Protein AF-A0A392QGU9-F1 (afdb_monomer)

InterPro domains:
  IPR057670 Retroviral polymerase, SH3-like domain [PF25597] (1-53)

Secondary structure (DSSP, 8-state):
--TT-------EEEEEETTTEEEEEETTTTEEEEES-----TT----TTS-----------------------PPPPPPPP----------------GGGTT-----TT---HHHHHHHHHTTTT---SSHHHHTTSHHHHHHHHHHHHHHHHTT--------TT-PPPPEEEEEEEEEPTTSSEEEEEEEEEE-

Solvent-accessible surface area (backbone atoms only — not comparable to full-atom values): 13568 Å² total; per-residue (Å²): 138,67,87,88,56,89,79,84,72,92,60,43,83,76,49,77,40,94,89,75,26,38,28,29,35,32,86,86,82,72,44,78,47,76,44,76,84,77,85,82,64,85,93,61,79,86,72,85,77,72,75,75,91,69,73,95,73,83,75,86,81,78,85,78,79,78,80,81,80,83,77,90,80,80,83,80,83,84,88,83,89,76,95,74,95,69,89,77,72,78,88,70,79,83,75,77,74,80,89,56,85,84,61,88,82,75,59,95,84,56,86,40,85,69,43,49,49,59,58,48,66,69,56,76,77,66,61,46,83,43,69,78,58,32,62,74,39,68,62,49,43,49,23,43,50,55,43,52,54,46,37,55,76,64,69,74,62,82,94,68,81,85,56,89,97,62,81,81,84,48,71,44,74,45,58,44,76,37,63,42,99,87,70,48,82,66,43,62,42,44,44,83,40,81,104

Organism: NCBI:txid97028

Nearest PDB structures (foldseek):
  3aqj-assembly2_R  TM=2.034E-01  e=1.067E+00  Peduovirus P2
  2baf-assembly1_A  TM=1.475E-01  e=9.148E+00  Bos taurus

Radius of gyration: 30.33 Å; Cα contacts (8 Å, |Δi|>4): 135; chains: 1; bounding box: 59×69×78 Å

pLDDT: mean 73.16, std 20.79, range [31.81, 95.69]

Structure (mmCIF, N/CA/C/O backbone):
data_AF-A0A392QGU9-F1
#
_entry.id   AF-A0A392QGU9-F1
#
loop_
_atom_site.group_PDB
_atom_site.id
_atom_site.type_symbol
_atom_site.label_atom_id
_atom_site.label_alt_id
_atom_site.label_comp_id
_atom_site.label_asym_id
_atom_site.label_ent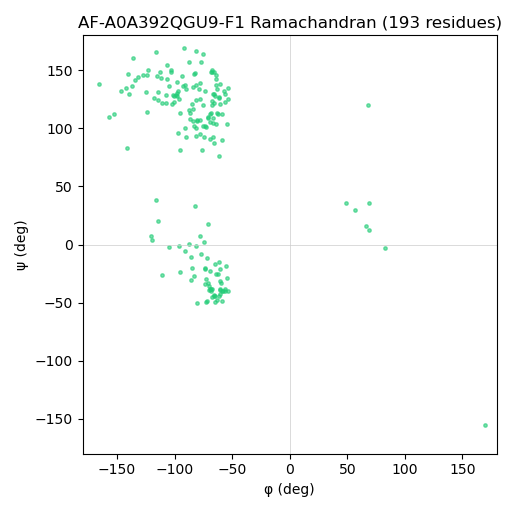ity_id
_atom_site.label_seq_id
_atom_site.pdbx_PDB_ins_code
_atom_site.Cartn_x
_atom_site.Cartn_y
_atom_site.Cartn_z
_atom_site.occupancy
_atom_site.B_iso_or_equiv
_atom_site.auth_seq_id
_atom_site.auth_comp_id
_atom_site.auth_asym_id
_atom_site.auth_atom_id
_atom_site.pdbx_PDB_model_num
ATOM 1 N N . ARG A 1 1 ? 5.714 -0.601 9.428 1.00 62.50 1 ARG A N 1
ATOM 2 C CA . ARG A 1 1 ? 4.298 -0.997 9.211 1.00 62.50 1 ARG A CA 1
ATOM 3 C C . ARG A 1 1 ? 4.168 -1.520 7.782 1.00 62.50 1 ARG A C 1
ATOM 5 O O . ARG A 1 1 ? 4.658 -0.840 6.886 1.00 62.50 1 ARG A O 1
ATOM 12 N N . LYS A 1 2 ? 3.617 -2.720 7.564 1.00 65.38 2 LYS A N 1
ATOM 13 C CA . LYS A 1 2 ? 3.473 -3.335 6.232 1.00 65.38 2 LYS A CA 1
ATOM 14 C C . LYS A 1 2 ? 2.115 -2.981 5.609 1.00 65.38 2 LYS A C 1
ATOM 16 O O . LYS A 1 2 ? 1.244 -2.384 6.241 1.00 65.38 2 LYS A O 1
ATOM 21 N N . LYS A 1 3 ? 1.967 -3.285 4.319 1.00 63.12 3 LYS A N 1
ATOM 22 C CA . LYS A 1 3 ? 0.722 -3.100 3.564 1.00 63.12 3 LYS A CA 1
ATOM 23 C C . LYS A 1 3 ? -0.341 -4.055 4.131 1.00 63.12 3 LYS A C 1
ATOM 25 O O . LYS A 1 3 ? -0.051 -5.238 4.255 1.00 63.12 3 LYS A O 1
ATOM 30 N N . LEU A 1 4 ? -1.530 -3.527 4.444 1.00 67.38 4 LEU A N 1
ATOM 31 C CA . LEU A 1 4 ? -2.688 -4.258 5.001 1.00 67.38 4 LEU A CA 1
ATOM 32 C C . LEU A 1 4 ? -2.526 -4.776 6.445 1.00 67.38 4 LEU A C 1
ATOM 34 O O . LEU A 1 4 ? -3.359 -5.547 6.899 1.00 67.38 4 LEU A O 1
ATOM 38 N N . ASP A 1 5 ? -1.502 -4.337 7.188 1.00 72.19 5 ASP A N 1
ATOM 39 C CA . ASP A 1 5 ? -1.507 -4.538 8.644 1.00 72.19 5 ASP A CA 1
ATOM 40 C C . ASP A 1 5 ? -2.676 -3.764 9.270 1.00 72.19 5 ASP A C 1
ATOM 42 O O . ASP A 1 5 ? -3.000 -2.669 8.794 1.00 72.19 5 ASP A O 1
ATOM 46 N N . ASP A 1 6 ? -3.266 -4.313 10.337 1.00 79.56 6 ASP A N 1
ATOM 47 C CA . ASP A 1 6 ? -4.277 -3.613 11.125 1.00 79.56 6 ASP A CA 1
ATOM 48 C C . ASP A 1 6 ? -3.702 -2.290 11.656 1.00 79.56 6 ASP A C 1
ATOM 50 O O . ASP A 1 6 ? -2.565 -2.209 12.135 1.00 79.56 6 ASP A O 1
ATOM 54 N N . LYS A 1 7 ? -4.479 -1.226 11.473 1.00 81.94 7 LYS A N 1
ATOM 55 C CA . LYS A 1 7 ? -4.149 0.145 11.879 1.00 81.94 7 LYS A CA 1
ATOM 56 C C . LYS A 1 7 ? -5.169 0.693 12.866 1.00 81.94 7 LYS A C 1
ATOM 58 O O . LYS A 1 7 ? -5.075 1.876 13.194 1.00 81.94 7 LYS A O 1
ATOM 63 N N . SER A 1 8 ? -6.138 -0.124 13.273 1.00 86.06 8 SER A N 1
ATOM 64 C CA . SER A 1 8 ? -7.118 0.263 14.267 1.00 86.06 8 SER A CA 1
ATOM 65 C C . SER A 1 8 ? -6.417 0.514 15.604 1.00 86.06 8 SER A C 1
ATOM 67 O O . SER A 1 8 ? -5.427 -0.129 15.959 1.00 86.06 8 SER A O 1
ATOM 69 N N . GLU A 1 9 ? -6.889 1.526 16.317 1.00 87.81 9 GLU A N 1
ATOM 70 C CA . GLU A 1 9 ? -6.446 1.839 17.668 1.00 87.81 9 GLU A CA 1
ATOM 71 C C . GLU A 1 9 ? -7.694 1.876 18.543 1.00 87.81 9 GLU A C 1
ATOM 73 O O . GLU A 1 9 ? -8.695 2.494 18.175 1.00 87.81 9 GLU A O 1
ATOM 78 N N . ALA A 1 10 ? -7.647 1.189 19.685 1.00 89.31 10 ALA A N 1
ATOM 79 C CA . ALA A 1 10 ? -8.760 1.171 20.621 1.00 89.31 10 ALA A CA 1
ATOM 80 C C . ALA A 1 10 ? -8.938 2.569 21.229 1.00 89.31 10 ALA A C 1
ATOM 82 O O . ALA A 1 10 ? -8.032 3.109 21.867 1.00 89.31 10 ALA A O 1
ATOM 83 N N . MET A 1 11 ? -10.114 3.156 21.023 1.00 91.19 11 MET A N 1
ATOM 84 C CA . MET A 1 11 ? -10.475 4.475 21.534 1.00 91.19 11 MET A CA 1
ATOM 85 C C . MET A 1 11 ? -11.888 4.453 22.112 1.00 91.19 11 MET A C 1
ATOM 87 O O . MET A 1 11 ? -12.694 3.580 21.801 1.00 91.19 11 MET A O 1
ATOM 91 N N . ILE A 1 12 ? -12.188 5.442 22.946 1.00 91.69 12 ILE A N 1
ATOM 92 C CA . ILE A 1 12 ? -13.475 5.577 23.624 1.00 91.69 12 ILE A CA 1
ATOM 93 C C . ILE A 1 12 ? -14.336 6.571 22.846 1.00 91.69 12 ILE A C 1
ATOM 95 O O . ILE A 1 12 ? -13.901 7.693 22.587 1.00 91.69 12 ILE A O 1
ATOM 99 N N . LEU A 1 13 ? -15.563 6.193 22.486 1.00 92.88 13 LEU A N 1
ATOM 100 C CA . LEU A 1 13 ? -16.518 7.127 21.890 1.00 92.88 13 LEU A CA 1
ATOM 101 C C . LEU A 1 13 ? -16.938 8.178 22.926 1.00 92.88 13 LEU A C 1
ATOM 103 O O . LEU A 1 13 ? -17.460 7.835 23.983 1.00 92.88 13 LEU A O 1
ATOM 107 N N . VAL A 1 14 ? -16.740 9.458 22.606 1.00 93.00 14 VAL A N 1
ATOM 108 C CA . VAL A 1 14 ? -17.136 10.588 23.470 1.00 93.00 14 VAL A CA 1
ATOM 109 C C . VAL A 1 14 ? -18.289 11.388 22.869 1.00 93.00 14 VAL A C 1
ATOM 111 O O . VAL A 1 14 ? -19.063 12.001 23.599 1.00 93.00 14 VAL A O 1
ATOM 114 N N . GLY A 1 15 ? -18.444 11.381 21.544 1.00 93.19 15 GLY A N 1
ATOM 115 C CA . GLY A 1 15 ? -19.575 12.043 20.901 1.00 93.19 15 GLY A CA 1
ATOM 116 C C . GLY A 1 15 ? -19.442 12.148 19.391 1.00 93.19 15 GLY A C 1
ATOM 117 O O . GLY A 1 15 ? -18.719 11.384 18.757 1.00 93.19 15 GLY A O 1
ATOM 118 N N . TYR A 1 16 ? -20.126 13.137 18.822 1.00 94.31 16 TYR A N 1
ATOM 119 C CA . TYR A 1 16 ? -20.200 13.367 17.382 1.00 94.31 16 TYR A CA 1
ATOM 120 C C . TYR A 1 16 ? -19.535 14.696 17.006 1.00 94.31 16 TYR A C 1
ATOM 122 O O . TYR A 1 16 ? -19.549 15.672 17.760 1.00 94.31 16 TYR A O 1
ATOM 130 N N . HIS A 1 17 ? -18.906 14.722 15.839 1.00 92.06 17 HIS A N 1
ATOM 131 C CA . HIS A 1 17 ? -18.344 15.904 15.199 1.00 92.06 17 HIS A CA 1
ATOM 132 C C . HIS A 1 17 ? -19.375 16.501 14.234 1.00 92.06 17 HIS A C 1
ATOM 134 O O . HIS A 1 17 ? -20.095 15.755 13.571 1.00 92.06 17 HIS A O 1
ATOM 140 N N . THR A 1 18 ? -19.414 17.829 14.109 1.00 88.12 18 THR A N 1
ATOM 141 C CA . THR A 1 18 ? -20.366 18.559 13.245 1.00 88.12 18 THR A CA 1
ATOM 142 C C . THR A 1 18 ? -20.300 18.098 11.787 1.00 88.12 18 THR A C 1
ATOM 144 O O . THR A 1 18 ? -21.321 17.884 11.148 1.00 88.12 18 THR A O 1
ATOM 147 N N . ALA A 1 19 ? -19.095 17.813 11.293 1.00 88.75 19 ALA A N 1
ATOM 148 C CA . ALA A 1 19 ? -18.846 17.240 9.966 1.00 88.75 19 ALA A CA 1
ATOM 149 C C . ALA A 1 19 ? -19.250 15.749 9.788 1.00 88.75 19 ALA A C 1
ATOM 151 O O . ALA A 1 19 ? -18.752 15.090 8.870 1.00 88.75 19 ALA A O 1
ATOM 152 N N . GLY A 1 20 ? -20.090 15.179 10.659 1.00 89.25 20 GLY A N 1
ATOM 153 C CA . GLY A 1 20 ? -20.574 13.795 10.544 1.00 89.25 20 GLY A CA 1
ATOM 154 C C . GLY A 1 20 ? -19.498 12.730 10.787 1.00 89.25 20 GLY A C 1
ATOM 155 O O . GLY A 1 20 ? -19.466 11.711 10.104 1.00 89.25 20 GLY A O 1
ATOM 156 N N . ALA A 1 21 ? -18.568 12.992 11.705 1.00 93.94 21 ALA A N 1
ATOM 157 C CA . ALA A 1 21 ? -17.562 12.030 12.164 1.00 93.94 21 ALA A CA 1
ATOM 158 C C . ALA A 1 21 ? -17.773 11.717 13.654 1.00 93.94 21 ALA A C 1
ATOM 160 O O . ALA A 1 21 ? -18.470 12.455 14.348 1.00 93.94 21 ALA A O 1
ATOM 161 N N . TYR A 1 22 ? -17.155 10.659 14.169 1.00 95.38 22 TYR A N 1
ATOM 162 C CA . TYR A 1 22 ? -17.183 10.325 15.593 1.00 95.38 22 TYR A CA 1
ATOM 163 C C . TYR A 1 22 ? -16.001 10.973 16.315 1.00 95.38 22 TYR A C 1
ATOM 165 O O . TYR A 1 22 ? -14.877 10.950 15.811 1.00 95.38 22 TYR A O 1
ATOM 173 N N . LYS A 1 23 ? -16.246 11.543 17.499 1.00 95.69 23 LYS A N 1
ATOM 174 C CA . LYS A 1 23 ? -15.215 12.037 18.418 1.00 95.69 23 LYS A CA 1
ATOM 175 C C . LYS A 1 23 ? -14.772 10.891 19.318 1.00 95.69 23 LYS A C 1
ATOM 177 O O . LYS A 1 23 ? -15.555 10.385 20.123 1.00 95.69 23 LYS A O 1
ATOM 182 N N . LEU A 1 24 ? -13.512 10.515 19.180 1.00 94.50 24 LEU A N 1
ATOM 183 C CA . LEU A 1 24 ? -12.888 9.397 19.867 1.00 94.50 24 LEU A CA 1
ATOM 184 C C . LEU A 1 24 ? -11.812 9.922 20.814 1.00 94.50 24 LEU A C 1
ATOM 186 O O . LEU A 1 24 ? -10.979 10.736 20.417 1.00 94.50 24 LEU A O 1
ATOM 190 N N . TYR A 1 25 ? -11.819 9.463 22.058 1.00 93.00 25 TYR A N 1
ATOM 191 C CA . TYR A 1 25 ? -10.805 9.783 23.050 1.00 93.00 25 TYR A CA 1
ATOM 192 C C . TYR A 1 25 ? -9.821 8.632 23.196 1.00 93.00 25 TYR A C 1
ATOM 194 O O . 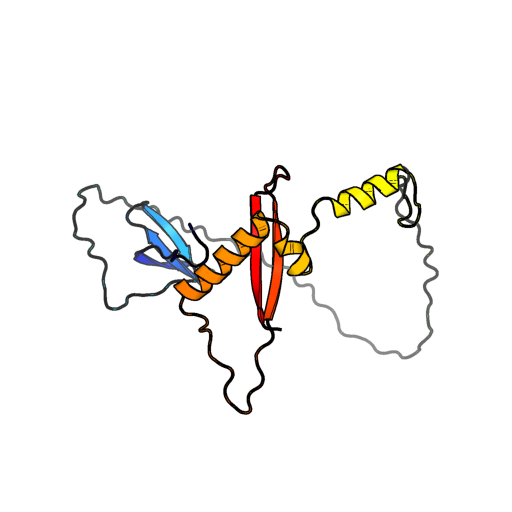TYR A 1 25 ? -10.206 7.482 23.411 1.00 93.00 25 TYR A O 1
ATOM 202 N N . ASN A 1 26 ? -8.539 8.961 23.106 1.00 91.69 26 ASN A N 1
ATOM 203 C CA . ASN A 1 26 ? -7.461 8.029 23.375 1.00 91.69 26 ASN A CA 1
ATOM 204 C C . ASN A 1 26 ? -7.004 8.197 24.841 1.00 91.69 26 ASN A C 1
ATOM 206 O O . ASN A 1 26 ? -6.440 9.246 25.172 1.00 91.69 26 ASN A O 1
ATOM 210 N N . PRO A 1 27 ? -7.213 7.193 25.720 1.00 86.38 27 PRO A N 1
ATOM 211 C CA . PRO A 1 27 ? -6.883 7.297 27.143 1.00 86.38 27 PRO A CA 1
ATOM 212 C C . PRO A 1 27 ? -5.374 7.345 27.416 1.00 86.38 27 PRO A C 1
ATOM 214 O O . PRO A 1 27 ? -4.957 7.885 28.437 1.00 86.38 27 PRO A O 1
ATOM 217 N N . ILE A 1 28 ? -4.547 6.837 26.495 1.00 85.75 28 ILE A N 1
ATOM 218 C CA . ILE A 1 28 ? -3.085 6.822 26.628 1.00 85.75 28 ILE A CA 1
ATOM 219 C C . ILE A 1 28 ? -2.511 8.190 26.257 1.00 85.75 28 ILE A C 1
ATOM 221 O O . ILE A 1 28 ? -1.728 8.775 27.002 1.00 85.75 28 ILE A O 1
ATOM 225 N N . THR A 1 29 ? -2.905 8.727 25.099 1.00 87.94 29 THR A N 1
ATOM 226 C CA . THR A 1 29 ? -2.366 10.005 24.603 1.00 87.94 29 THR A CA 1
ATOM 227 C C . THR A 1 29 ? -3.103 11.227 25.151 1.00 87.94 29 THR A C 1
ATOM 229 O O . THR A 1 29 ? -2.624 12.348 24.978 1.00 87.94 29 THR A O 1
ATOM 232 N N . LYS A 1 30 ? -4.251 11.022 25.815 1.00 86.44 30 LYS A N 1
ATOM 233 C CA . LYS A 1 30 ? -5.154 12.055 26.347 1.00 86.44 30 LYS A CA 1
ATOM 234 C C . LYS A 1 30 ? -5.649 13.048 25.287 1.00 86.44 30 LYS A C 1
ATOM 236 O O . LYS A 1 30 ? -5.926 14.205 25.600 1.00 86.44 30 LYS A O 1
ATOM 241 N N . LYS A 1 31 ? -5.764 12.613 24.029 1.00 89.81 31 LYS A N 1
ATOM 242 C CA . LYS A 1 31 ? -6.223 13.442 22.903 1.00 89.81 31 LYS A CA 1
ATOM 243 C C . LYS A 1 31 ? -7.571 12.970 22.371 1.00 89.81 31 LYS A C 1
ATOM 245 O O . LYS A 1 31 ? -7.869 11.776 22.378 1.00 89.81 31 LYS A O 1
ATOM 250 N N . ILE A 1 32 ? -8.352 13.925 21.867 1.00 91.56 32 ILE A N 1
ATOM 251 C CA . ILE A 1 32 ? -9.585 13.667 21.120 1.00 91.56 32 ILE A CA 1
ATOM 252 C C . ILE A 1 32 ? -9.263 13.738 19.626 1.00 91.56 32 ILE A C 1
ATOM 254 O O . ILE A 1 32 ? -8.651 14.701 19.170 1.00 91.56 32 ILE A O 1
ATOM 258 N N . THR A 1 33 ? -9.684 12.726 18.873 1.00 92.56 33 THR A N 1
ATOM 259 C CA . THR A 1 33 ? -9.534 12.640 17.414 1.00 92.56 33 THR A CA 1
ATOM 260 C C . THR A 1 33 ? -10.906 12.447 16.770 1.00 92.56 33 THR A C 1
ATOM 262 O O . THR A 1 33 ? -11.770 11.787 17.345 1.00 92.56 33 THR A O 1
ATOM 265 N N . ALA A 1 34 ? -11.120 13.012 15.581 1.00 92.69 34 ALA A N 1
ATOM 266 C CA . ALA A 1 34 ? -12.327 12.781 14.791 1.00 92.69 34 ALA A CA 1
ATOM 267 C C . ALA A 1 34 ? -12.052 11.763 13.670 1.00 92.69 34 ALA A C 1
ATOM 269 O O . ALA A 1 34 ? -11.119 11.952 12.892 1.00 92.69 34 ALA A O 1
ATOM 270 N N . SER A 1 35 ? -12.861 10.705 13.565 1.00 92.44 35 SER A N 1
ATOM 271 C CA . SER A 1 35 ? -12.779 9.713 12.477 1.00 92.44 35 SER A CA 1
ATOM 272 C C . SER A 1 35 ? -14.170 9.287 12.008 1.00 92.44 35 SER A C 1
ATOM 274 O O . SER A 1 35 ? -15.111 9.232 12.797 1.00 92.44 35 SER A O 1
ATOM 276 N N . ARG A 1 36 ? -14.307 8.990 10.712 1.00 92.88 36 ARG A N 1
ATOM 277 C CA . ARG A 1 36 ? -15.522 8.395 10.123 1.00 92.88 36 ARG A CA 1
ATOM 278 C C . ARG A 1 36 ? -15.448 6.874 10.014 1.00 92.88 36 ARG A C 1
ATOM 280 O O . ARG A 1 36 ? -16.484 6.229 9.941 1.00 92.88 36 ARG A O 1
ATOM 287 N N . ASP A 1 37 ? -14.239 6.328 9.981 1.00 90.94 37 ASP A N 1
ATOM 288 C CA . ASP A 1 37 ? -13.990 4.894 9.868 1.00 90.94 37 ASP A CA 1
ATOM 289 C C . ASP A 1 37 ? -13.735 4.343 11.274 1.00 90.94 37 ASP A C 1
ATOM 291 O O . ASP A 1 37 ? -12.653 4.535 11.839 1.00 90.94 37 ASP A O 1
ATOM 295 N N . VAL A 1 38 ? -14.790 3.800 11.889 1.00 91.38 38 VAL A N 1
ATOM 296 C CA . VAL A 1 38 ? -14.812 3.319 13.278 1.00 91.38 38 VAL A CA 1
ATOM 297 C C . VAL A 1 38 ? -15.661 2.054 13.339 1.00 91.38 38 VAL A C 1
ATOM 299 O O . VAL A 1 38 ? -16.755 2.014 12.782 1.00 91.38 38 VAL A O 1
ATOM 302 N N . THR A 1 39 ? -15.167 1.030 14.032 1.00 89.31 39 THR A N 1
ATOM 303 C CA . THR A 1 39 ? -15.937 -0.176 14.365 1.00 89.31 39 THR A CA 1
ATOM 304 C C . THR A 1 39 ? -16.261 -0.144 15.854 1.00 89.31 39 THR A C 1
ATOM 306 O O . THR A 1 39 ? -15.361 0.075 16.664 1.00 89.31 39 THR A O 1
ATOM 309 N 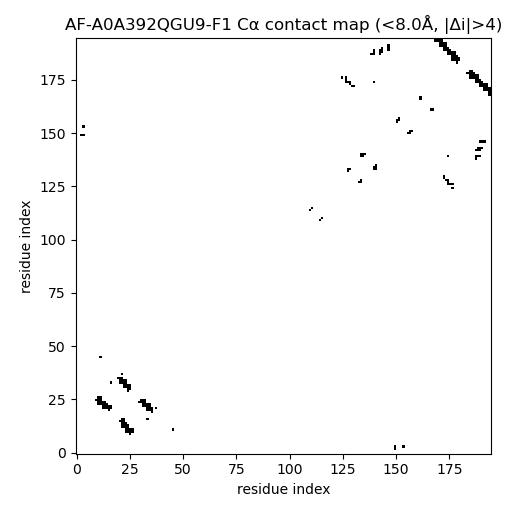N . PHE A 1 40 ? -17.532 -0.328 16.214 1.00 90.69 40 PHE A N 1
ATOM 310 C CA . PHE A 1 40 ? -17.985 -0.278 17.603 1.00 90.69 40 PHE A CA 1
ATOM 311 C C . PHE A 1 40 ? -18.081 -1.677 18.206 1.00 90.69 40 PHE A C 1
ATOM 313 O O . PHE A 1 40 ? -18.679 -2.578 17.624 1.00 90.69 40 PHE A O 1
ATOM 320 N N . GLU A 1 41 ? -17.524 -1.835 19.402 1.00 88.19 41 GLU A N 1
ATOM 321 C CA . GLU A 1 41 ? -17.773 -2.992 20.258 1.00 88.19 41 GLU A CA 1
ATOM 322 C C . GLU A 1 41 ? -18.889 -2.633 21.247 1.00 88.19 41 GLU A C 1
ATOM 324 O O . GLU A 1 41 ? -18.621 -2.234 22.377 1.00 88.19 41 GLU A O 1
ATOM 329 N N . GLU A 1 42 ? -20.147 -2.718 20.810 1.00 88.25 42 GLU A N 1
ATOM 330 C CA . GLU A 1 42 ? -21.305 -2.254 21.597 1.00 88.25 42 GLU A CA 1
ATOM 331 C C . GLU A 1 42 ? -21.515 -3.037 22.908 1.00 88.25 42 GLU A C 1
ATOM 333 O O . GLU A 1 42 ? -22.033 -2.489 23.879 1.00 88.25 42 GLU A O 1
ATOM 338 N N . ASP A 1 43 ? -21.046 -4.288 22.974 1.00 85.56 43 ASP A N 1
ATOM 339 C CA . ASP A 1 43 ? -21.165 -5.151 24.158 1.00 85.56 43 ASP A CA 1
ATOM 340 C C . ASP A 1 43 ? -20.163 -4.813 25.276 1.00 85.56 43 ASP A C 1
ATOM 342 O O . ASP A 1 43 ? -20.230 -5.382 26.370 1.00 85.56 43 ASP A O 1
ATOM 346 N N . LYS A 1 44 ? -19.198 -3.919 25.018 1.00 80.75 44 LYS A N 1
ATOM 347 C CA . LYS A 1 44 ? -18.143 -3.571 25.974 1.00 80.75 44 LYS A CA 1
ATOM 348 C C . LYS A 1 44 ? -18.227 -2.100 26.359 1.00 80.75 44 LYS A C 1
ATOM 350 O O . LYS A 1 44 ? -18.160 -1.204 25.526 1.00 80.75 44 LYS A O 1
ATOM 355 N N . SER A 1 45 ? -18.292 -1.840 27.659 1.00 79.44 45 SER A N 1
ATOM 356 C CA . SER A 1 45 ? -18.142 -0.498 28.220 1.00 79.44 45 SER A CA 1
ATOM 357 C C . SER A 1 45 ? -16.719 -0.290 28.725 1.00 79.44 45 SER A C 1
ATOM 359 O O . SER A 1 45 ? -16.154 -1.178 29.365 1.00 79.44 45 SER A O 1
ATOM 361 N N . TRP A 1 46 ? -16.156 0.898 28.497 1.00 80.25 46 TRP A N 1
ATOM 362 C CA . TRP A 1 46 ? -14.876 1.261 29.100 1.00 80.25 46 TRP A CA 1
ATOM 363 C C . TRP A 1 46 ? -15.006 1.347 30.625 1.00 80.25 46 TRP A C 1
ATOM 365 O O . TRP A 1 46 ? -15.876 2.055 31.138 1.00 80.25 46 TRP A O 1
ATOM 375 N N . ASP A 1 47 ? -14.133 0.645 31.346 1.00 79.19 47 ASP A N 1
ATOM 376 C CA . ASP A 1 47 ? -14.086 0.723 32.802 1.00 79.19 47 ASP A CA 1
ATOM 377 C C . ASP A 1 47 ? -13.292 1.959 33.238 1.00 79.19 47 ASP A C 1
ATOM 379 O O . ASP A 1 47 ? -12.061 1.986 33.241 1.00 79.19 47 ASP A O 1
ATOM 383 N N . TRP A 1 48 ? -14.022 3.009 33.609 1.00 72.25 48 TRP A N 1
ATOM 384 C CA . TRP A 1 48 ? -13.457 4.266 34.098 1.00 72.25 48 TRP A CA 1
ATOM 385 C C . TRP A 1 48 ? -12.848 4.162 35.502 1.00 72.25 48 TRP A C 1
ATOM 387 O O . TRP A 1 48 ? -12.169 5.095 35.930 1.00 72.25 48 TRP A O 1
ATOM 397 N N . ASN A 1 49 ? -13.088 3.062 36.224 1.00 71.56 49 ASN A N 1
ATOM 398 C CA . ASN A 1 49 ? -12.662 2.896 37.613 1.00 71.56 49 ASN A CA 1
ATOM 399 C C . ASN A 1 49 ? -11.337 2.144 37.763 1.00 71.56 49 ASN A C 1
ATOM 401 O O . ASN A 1 49 ? -10.853 1.987 38.889 1.00 71.56 49 ASN A O 1
ATOM 405 N N . ASN A 1 50 ? -10.721 1.705 36.662 1.00 62.81 50 ASN A N 1
ATOM 406 C CA . ASN A 1 50 ? -9.377 1.152 36.714 1.00 62.81 50 ASN A CA 1
ATOM 407 C C . ASN A 1 50 ? -8.371 2.295 36.896 1.00 62.81 50 ASN A C 1
ATOM 409 O O . ASN A 1 50 ? -7.944 2.959 35.953 1.00 62.81 50 ASN A O 1
ATOM 413 N N . ASN A 1 51 ? -8.074 2.559 38.166 1.00 51.19 51 ASN A N 1
ATOM 414 C CA . ASN A 1 51 ? -7.127 3.556 38.635 1.00 51.19 51 ASN A CA 1
ATOM 415 C C . ASN A 1 51 ? -5.746 3.362 37.992 1.00 51.19 51 ASN A C 1
ATOM 417 O O . ASN A 1 51 ? -4.940 2.582 38.489 1.00 51.19 51 ASN A O 1
ATOM 421 N N . ASP A 1 52 ? -5.418 4.200 37.014 1.00 50.56 52 ASP A N 1
ATOM 422 C CA . ASP A 1 52 ? -4.203 4.990 37.163 1.00 50.56 52 ASP A CA 1
ATOM 423 C C . ASP A 1 52 ? -4.610 6.294 37.842 1.00 50.56 52 ASP A C 1
ATOM 425 O O . ASP A 1 52 ? -5.202 7.202 37.256 1.00 50.56 52 ASP A O 1
ATOM 429 N N . SER A 1 53 ? -4.362 6.340 39.145 1.00 48.78 53 SER A N 1
ATOM 430 C CA . SER A 1 53 ? -4.601 7.469 40.037 1.00 48.78 53 SER A CA 1
ATOM 431 C C . SER A 1 53 ? -3.779 8.692 39.610 1.00 48.78 53 SER A C 1
ATOM 433 O O . SER A 1 53 ? -2.776 9.025 40.233 1.00 48.78 53 SER A O 1
ATOM 435 N N . GLN A 1 54 ? -4.192 9.390 38.551 1.00 46.88 54 GLN A N 1
ATOM 436 C CA . GLN A 1 54 ? -3.658 10.701 38.186 1.00 46.88 54 GLN A CA 1
ATOM 437 C C . GLN A 1 54 ? -4.760 11.623 37.671 1.00 46.88 54 GLN A C 1
ATOM 439 O O . GLN A 1 54 ? -4.930 11.808 36.472 1.00 46.88 54 GLN A O 1
ATOM 444 N N . GLY A 1 55 ? -5.446 12.247 38.633 1.00 44.06 55 GLY A N 1
ATOM 445 C CA . GLY A 1 55 ? -6.098 13.547 38.491 1.00 44.06 55 GLY A CA 1
ATOM 446 C C . GLY A 1 55 ? -7.304 13.584 37.556 1.00 44.06 55 GLY A C 1
ATOM 447 O O . GLY A 1 55 ? -7.191 13.404 36.350 1.00 44.06 55 GLY A O 1
ATOM 448 N N . LYS A 1 56 ? -8.467 13.954 38.100 1.00 43.41 56 LYS A N 1
ATOM 449 C CA . LYS A 1 56 ? -9.588 14.457 37.298 1.00 43.41 56 LYS A CA 1
ATOM 450 C C . LYS A 1 56 ? -9.115 15.701 36.530 1.00 43.41 56 LYS A C 1
ATOM 452 O O . LYS A 1 56 ? -9.170 16.807 37.057 1.00 43.41 56 LYS A O 1
ATOM 457 N N . GLN A 1 57 ? -8.589 15.525 35.320 1.00 44.72 57 GLN A N 1
ATOM 458 C CA . GLN A 1 57 ? -8.262 16.630 34.428 1.00 44.72 57 GLN A CA 1
ATOM 459 C C . GLN A 1 57 ? -9.540 17.012 33.687 1.00 44.72 57 GLN A C 1
ATOM 461 O O . GLN A 1 57 ? -10.022 16.281 32.826 1.00 44.72 57 GLN A O 1
ATOM 466 N N . TYR A 1 58 ? -10.107 18.152 34.076 1.00 44.34 58 TYR A N 1
ATOM 467 C CA . TYR A 1 58 ? -11.149 18.829 33.321 1.00 44.34 58 TYR A CA 1
ATOM 468 C C . TYR A 1 58 ? -10.560 19.226 31.965 1.00 44.34 58 TYR A C 1
ATOM 470 O O . TYR A 1 58 ? -9.632 20.033 31.909 1.00 44.34 58 TYR A O 1
ATOM 478 N N . VAL A 1 59 ? -11.042 18.604 30.890 1.00 42.56 59 VAL A N 1
ATOM 479 C CA . VAL A 1 59 ? -10.632 18.933 29.522 1.00 42.56 59 VAL A CA 1
ATOM 480 C C . VAL A 1 59 ? -11.498 20.115 29.077 1.00 42.56 59 VAL A C 1
ATOM 482 O O . VAL A 1 59 ? -12.720 19.958 29.041 1.00 42.56 59 VAL A O 1
ATOM 485 N N . PRO A 1 60 ? -10.928 21.299 28.788 1.00 37.62 60 PRO A N 1
ATOM 486 C CA . PRO A 1 60 ? -11.716 22.434 28.329 1.00 37.62 60 PRO A CA 1
ATOM 487 C C . PRO A 1 60 ? -12.419 22.090 27.011 1.00 37.62 60 PRO A C 1
ATOM 489 O O . PRO A 1 60 ? -11.779 21.725 26.026 1.00 37.62 60 PRO A O 1
ATOM 492 N N . PHE A 1 61 ? -13.746 22.177 27.016 1.00 38.94 61 PHE A N 1
ATOM 493 C CA . PHE A 1 61 ? -14.584 22.111 25.826 1.00 38.94 61 PHE A CA 1
ATOM 494 C C . PHE A 1 61 ? -14.747 23.542 25.306 1.00 38.94 61 PHE A C 1
ATOM 496 O O . PHE A 1 61 ? -15.608 24.278 25.783 1.00 38.94 61 PHE A O 1
ATOM 503 N N . GLU A 1 62 ? -13.884 23.965 24.383 1.00 37.31 62 GLU A N 1
ATOM 504 C CA . GLU A 1 62 ? -14.103 25.203 23.630 1.00 37.31 62 GLU A CA 1
ATOM 505 C C . GLU A 1 62 ? -15.090 24.913 22.493 1.00 37.31 62 GLU A C 1
ATOM 507 O O . GLU A 1 62 ? -14.772 24.226 21.519 1.00 37.31 62 GLU A O 1
ATOM 512 N N . LEU A 1 63 ? -16.321 25.407 22.653 1.00 42.50 63 LEU A N 1
ATOM 513 C CA . LEU A 1 63 ? -17.267 25.612 21.558 1.00 42.50 63 LEU A CA 1
ATOM 514 C C . LEU A 1 63 ? -16.698 26.713 20.662 1.00 42.50 63 LEU A C 1
ATOM 516 O O . LEU A 1 63 ? -16.887 27.896 20.925 1.00 42.50 63 LEU A O 1
ATOM 520 N N . LEU A 1 64 ? -15.951 26.320 19.634 1.00 35.19 64 LEU A N 1
ATOM 521 C CA . LEU A 1 64 ? -15.698 27.187 18.491 1.00 35.19 64 LEU A CA 1
ATOM 522 C C . LEU A 1 64 ? -16.922 27.083 17.583 1.00 35.19 64 LEU A C 1
ATOM 524 O O . LEU A 1 64 ? -17.036 26.156 16.780 1.00 35.19 64 LEU A O 1
ATOM 528 N N . ASP A 1 65 ? -17.862 28.001 17.783 1.00 39.09 65 ASP A N 1
ATOM 529 C CA . ASP A 1 65 ? -18.934 28.262 16.832 1.00 39.09 65 ASP A CA 1
ATOM 530 C C . ASP A 1 65 ? -18.287 28.847 15.564 1.00 39.09 65 ASP A C 1
ATOM 532 O O . ASP A 1 65 ? -17.823 29.986 15.553 1.00 39.09 65 ASP A O 1
ATOM 536 N N . GLU A 1 66 ? -18.175 28.042 14.505 1.00 40.38 66 GLU A N 1
ATOM 537 C CA . GLU A 1 66 ? -17.795 28.541 13.181 1.00 40.38 66 GLU A CA 1
ATOM 538 C C . GLU A 1 66 ? -18.967 29.355 12.619 1.00 40.38 66 GLU A C 1
ATOM 540 O O . GLU A 1 66 ? -20.023 28.813 12.282 1.00 40.38 66 GLU A O 1
ATOM 545 N N . GLU A 1 67 ? -18.778 30.674 12.543 1.00 33.66 67 GLU A N 1
ATOM 546 C CA . GLU A 1 67 ? -19.695 31.601 11.888 1.00 33.66 67 GLU A CA 1
ATOM 547 C C . GLU A 1 67 ? -19.921 31.194 10.423 1.00 33.66 67 GLU A C 1
ATOM 549 O O . GLU A 1 67 ? -18.998 31.096 9.609 1.00 33.66 67 GLU A O 1
ATOM 554 N N . VAL A 1 68 ? -21.189 30.965 10.085 1.00 36.25 68 VAL A N 1
ATOM 555 C CA . VAL A 1 68 ? -21.663 30.727 8.723 1.00 36.25 68 VAL A CA 1
ATOM 556 C C . VAL A 1 68 ? -21.542 32.038 7.946 1.00 36.25 68 VAL A C 1
ATOM 558 O O . VAL A 1 68 ? -22.258 32.996 8.223 1.00 36.25 68 VAL A O 1
ATOM 561 N N . THR A 1 69 ? -20.648 32.091 6.960 1.00 31.81 69 THR A N 1
ATOM 562 C CA . THR A 1 69 ? -20.638 33.178 5.972 1.00 31.81 69 THR A CA 1
ATOM 563 C C . THR A 1 69 ? -21.699 32.886 4.915 1.00 31.81 69 THR A C 1
ATOM 565 O O . THR A 1 69 ? -21.560 31.979 4.094 1.00 31.81 69 THR A O 1
ATOM 568 N N . GLU A 1 70 ? -22.799 33.638 4.970 1.00 38.47 70 GLU A N 1
ATOM 569 C CA . GLU A 1 70 ? -23.835 33.656 3.939 1.00 38.47 70 GLU A CA 1
ATOM 570 C C . GLU A 1 70 ? -23.238 34.128 2.603 1.00 38.47 70 GLU A C 1
ATOM 572 O O . GLU A 1 70 ? -22.586 35.168 2.514 1.00 38.47 70 GLU A O 1
ATOM 577 N N . GLN A 1 71 ? -23.440 33.332 1.552 1.00 33.06 71 GLN A N 1
ATOM 578 C CA . GLN A 1 71 ? -23.145 33.712 0.174 1.00 33.06 71 GLN A CA 1
ATOM 579 C C . GLN A 1 71 ? -24.338 34.490 -0.388 1.00 33.06 71 GLN A C 1
ATOM 581 O O . GLN A 1 71 ? -25.439 33.944 -0.483 1.00 33.06 71 GLN A O 1
ATOM 586 N N . ASP A 1 72 ? -24.112 35.734 -0.811 1.00 32.81 72 ASP A N 1
ATOM 587 C CA . ASP A 1 72 ? -25.105 36.526 -1.537 1.00 32.81 72 ASP A CA 1
ATOM 588 C C . ASP A 1 72 ? -25.380 35.916 -2.922 1.00 32.81 72 ASP A C 1
ATOM 590 O O . ASP A 1 72 ? -24.563 35.969 -3.846 1.00 32.81 72 ASP A O 1
ATOM 594 N N . ILE A 1 73 ? -26.572 35.339 -3.067 1.00 38.38 73 ILE A N 1
ATOM 595 C CA . ILE A 1 73 ? -27.144 34.874 -4.331 1.00 38.38 73 ILE A CA 1
ATOM 596 C C . ILE A 1 73 ? -27.855 36.065 -4.984 1.00 38.38 73 ILE A C 1
ATOM 598 O O . ILE A 1 73 ? -28.927 36.475 -4.542 1.00 38.38 73 ILE A O 1
ATOM 602 N N . VAL A 1 74 ? -27.296 36.611 -6.068 1.00 39.03 74 VAL A N 1
ATOM 603 C CA . VAL A 1 74 ? -28.005 37.593 -6.909 1.00 39.03 74 VAL A CA 1
ATOM 604 C C . VAL A 1 74 ? -28.949 36.849 -7.868 1.00 39.03 74 VAL A C 1
ATOM 606 O O . VAL A 1 74 ? -28.487 35.993 -8.629 1.00 39.03 74 VAL A O 1
ATOM 609 N N . PRO A 1 75 ? -30.261 37.153 -7.887 1.00 36.06 75 PRO A N 1
ATOM 610 C CA . PRO A 1 75 ? -31.217 36.461 -8.741 1.00 36.06 75 PRO A CA 1
ATOM 611 C C . PRO A 1 75 ? -31.150 36.960 -10.193 1.00 36.06 75 PRO A C 1
ATOM 613 O O . PRO A 1 75 ? -31.144 38.158 -10.475 1.00 36.06 75 PRO A O 1
ATOM 616 N N . THR A 1 76 ? -31.127 36.014 -11.131 1.00 36.88 76 THR A N 1
ATOM 617 C CA . THR A 1 76 ? -31.206 36.248 -12.581 1.00 36.88 76 THR A CA 1
ATOM 618 C C . THR A 1 76 ? -32.667 36.444 -13.024 1.00 36.88 76 THR A C 1
ATOM 620 O O . THR A 1 76 ? -33.518 35.661 -12.600 1.00 36.88 76 THR A O 1
ATOM 623 N N . PRO A 1 77 ? -32.998 37.411 -13.903 1.00 51.06 77 PRO A N 1
ATOM 624 C CA . PRO A 1 77 ? -34.315 37.472 -14.539 1.00 51.06 77 PRO A CA 1
ATOM 625 C C . PRO A 1 77 ? -34.427 36.540 -15.777 1.00 51.06 77 PRO A C 1
ATOM 627 O O . PRO A 1 77 ? -33.435 36.332 -16.479 1.00 51.06 77 PRO A O 1
ATOM 630 N N . PRO A 1 78 ? -35.623 35.976 -16.063 1.00 38.75 78 PRO A N 1
ATOM 631 C CA . PRO A 1 78 ? -35.873 35.022 -17.156 1.00 38.75 78 PRO A CA 1
ATOM 632 C C . PRO A 1 78 ? -35.934 35.664 -18.566 1.00 38.75 78 PRO A C 1
ATOM 634 O O . PRO A 1 78 ? -36.075 36.882 -18.688 1.00 38.75 78 PRO A O 1
ATOM 637 N N . PRO A 1 79 ? -35.823 34.856 -19.646 1.00 45.16 79 PRO A N 1
ATOM 638 C CA . PRO A 1 79 ? -35.448 35.316 -20.984 1.00 45.16 79 PRO A CA 1
ATOM 639 C C . PRO A 1 79 ? -36.627 35.890 -21.781 1.00 45.16 79 PRO A C 1
ATOM 641 O O . PRO A 1 79 ? -37.745 35.383 -21.707 1.00 45.16 79 PRO A O 1
ATOM 644 N N . GLN A 1 80 ? -36.355 36.891 -22.625 1.00 38.22 80 GLN A N 1
ATOM 645 C CA . GLN A 1 80 ? -37.269 37.314 -23.690 1.00 38.22 80 GLN A CA 1
ATOM 646 C C . GLN A 1 80 ? -36.785 36.768 -25.038 1.00 38.22 80 GLN A C 1
ATOM 648 O O . GLN A 1 80 ? -35.659 37.021 -25.466 1.00 38.22 80 GLN A O 1
ATOM 653 N N . GLN A 1 81 ? -37.652 35.977 -25.669 1.00 44.19 81 GLN A N 1
ATOM 654 C CA . GLN A 1 81 ? -37.483 35.370 -26.986 1.00 44.19 81 GLN A CA 1
ATOM 655 C C . GLN A 1 81 ? -37.458 36.446 -28.076 1.00 44.19 81 GLN A C 1
ATOM 657 O O . GLN A 1 81 ? -38.379 37.258 -28.157 1.00 44.19 81 GLN A O 1
ATOM 662 N N . ASN A 1 82 ? -36.455 36.408 -28.956 1.00 42.56 82 ASN A N 1
ATOM 663 C CA . ASN A 1 82 ? -36.657 36.838 -30.335 1.00 42.56 82 ASN A CA 1
ATOM 664 C C . ASN A 1 82 ? -35.680 36.115 -31.272 1.00 42.56 82 ASN A C 1
ATOM 666 O O . ASN A 1 82 ? -34.463 36.295 -31.199 1.00 42.56 82 ASN A O 1
ATOM 670 N N . ASP A 1 83 ? -36.244 35.263 -32.122 1.00 45.62 83 ASP A N 1
ATOM 671 C CA . ASP A 1 83 ? -35.566 34.489 -33.154 1.00 45.62 83 ASP A CA 1
ATOM 672 C C . ASP A 1 83 ? -35.039 35.400 -34.262 1.00 45.62 83 ASP A C 1
ATOM 674 O O . ASP A 1 83 ? -35.850 35.927 -35.012 1.00 45.62 83 ASP A O 1
ATOM 678 N N . GLN A 1 84 ? -33.713 35.524 -34.416 1.00 41.72 84 GLN A N 1
ATOM 679 C CA . GLN A 1 84 ? -33.025 35.600 -35.719 1.00 41.72 84 GLN A CA 1
ATOM 680 C C . GLN A 1 84 ? -31.560 35.162 -35.561 1.00 41.72 84 GLN A C 1
ATOM 682 O O . GLN A 1 84 ? -30.729 35.863 -34.980 1.00 41.72 84 GLN A O 1
ATOM 687 N N . VAL A 1 85 ? -31.223 33.991 -36.107 1.00 43.50 85 VAL A N 1
ATOM 688 C CA . VAL A 1 85 ? -29.847 33.483 -36.166 1.00 43.50 85 VAL A CA 1
ATOM 689 C C . VAL A 1 85 ? -29.075 34.273 -37.224 1.00 43.50 85 VAL A C 1
ATOM 691 O O . VAL A 1 85 ? -29.190 34.019 -38.418 1.00 43.50 85 VAL A O 1
ATOM 694 N N . THR A 1 86 ? -28.245 35.215 -36.782 1.00 46.84 86 THR A N 1
ATOM 695 C CA . THR A 1 86 ? -27.065 35.640 -37.544 1.00 46.84 86 THR A CA 1
ATOM 696 C C . THR A 1 86 ? -25.839 35.154 -36.786 1.00 46.84 86 THR A C 1
ATOM 698 O O . THR A 1 86 ? -25.656 35.469 -35.610 1.00 46.84 86 THR A O 1
ATOM 701 N N . LEU A 1 87 ? -25.003 34.341 -37.438 1.00 45.00 87 LEU A N 1
ATOM 702 C CA . LEU A 1 87 ? -23.715 33.917 -36.892 1.00 45.00 87 LEU A CA 1
ATOM 703 C C . LEU A 1 87 ? -22.809 35.150 -36.785 1.00 45.00 87 LEU A C 1
ATOM 705 O O . LEU A 1 87 ? -22.056 35.465 -37.704 1.00 45.00 87 LEU A O 1
ATOM 709 N N . ARG A 1 88 ? -22.884 35.876 -35.666 1.00 50.75 88 ARG A N 1
ATOM 710 C CA . ARG A 1 88 ? -21.884 36.887 -35.316 1.00 50.75 88 ARG A CA 1
ATOM 711 C C . ARG A 1 88 ? -20.588 36.162 -34.977 1.00 50.75 88 ARG A C 1
ATOM 713 O O . ARG A 1 88 ? -20.354 35.778 -33.834 1.00 50.75 88 ARG A O 1
ATOM 720 N N . ARG A 1 89 ? -19.745 35.959 -35.989 1.00 49.41 89 ARG A N 1
ATOM 721 C CA . ARG A 1 89 ? -18.344 35.602 -35.775 1.00 49.41 89 ARG A CA 1
ATOM 722 C C . ARG A 1 89 ? -17.697 36.751 -35.007 1.00 49.41 89 ARG A C 1
ATOM 724 O O . ARG A 1 89 ? -17.816 37.904 -35.413 1.00 49.41 89 ARG A O 1
ATOM 731 N N . SER A 1 90 ? -17.058 36.456 -33.883 1.00 52.84 90 SER A N 1
ATOM 732 C CA . SER A 1 90 ? -16.307 37.467 -33.151 1.00 52.84 90 SER A CA 1
ATOM 733 C C . SER A 1 90 ? -15.108 37.913 -33.994 1.00 52.84 90 SER A C 1
ATOM 735 O O . SER A 1 90 ? -14.239 37.114 -34.328 1.00 52.84 90 SER A O 1
ATOM 737 N N . GLU A 1 91 ? -15.021 39.204 -34.306 1.00 57.84 91 GLU A N 1
ATOM 738 C CA . GLU A 1 91 ? -13.795 39.834 -34.828 1.00 57.84 91 GLU A CA 1
ATOM 739 C C . GLU A 1 91 ? -12.839 40.197 -33.683 1.00 57.84 91 GLU A C 1
ATOM 741 O O . GLU A 1 91 ? -12.142 41.210 -33.705 1.00 57.84 91 GLU A O 1
ATOM 746 N N . ARG A 1 92 ? -12.830 39.390 -32.615 1.00 55.00 92 ARG A N 1
ATOM 747 C CA . ARG A 1 92 ? -11.960 39.653 -31.475 1.00 55.00 92 ARG A CA 1
ATOM 748 C C . ARG A 1 92 ? -10.543 39.257 -31.881 1.00 55.00 92 ARG A C 1
ATOM 750 O O . ARG A 1 92 ? -10.214 38.074 -31.910 1.00 55.00 92 ARG A O 1
ATOM 757 N N . ILE A 1 93 ? -9.715 40.246 -32.208 1.00 62.81 93 ILE A N 1
ATOM 758 C CA . ILE A 1 93 ? -8.273 40.049 -32.347 1.00 62.81 93 ILE A CA 1
ATOM 759 C C . ILE A 1 93 ? -7.763 39.638 -30.965 1.00 62.81 93 ILE A C 1
ATOM 761 O O . ILE A 1 93 ? -7.857 40.401 -30.002 1.00 62.81 93 ILE A O 1
ATOM 765 N N . SER A 1 94 ? -7.292 38.398 -30.856 1.00 57.56 94 SER A N 1
ATOM 766 C CA . SER A 1 94 ? -6.675 37.887 -29.638 1.00 57.56 94 SER A CA 1
ATOM 767 C C . SER A 1 94 ? -5.305 38.534 -29.491 1.00 57.56 94 SER A C 1
ATOM 769 O O . SER A 1 94 ? -4.358 38.135 -30.163 1.00 57.56 94 SER A O 1
ATOM 771 N N . ILE A 1 95 ? -5.202 39.543 -28.632 1.00 64.31 95 ILE A N 1
ATOM 772 C CA . ILE A 1 95 ? -3.912 40.097 -28.226 1.00 64.31 95 ILE A CA 1
ATOM 773 C C . ILE A 1 95 ? -3.432 39.245 -27.041 1.00 64.31 95 ILE A C 1
ATOM 775 O O . ILE A 1 95 ? -4.103 39.249 -26.005 1.00 64.31 95 ILE A O 1
ATOM 779 N N . PRO A 1 96 ? -2.340 38.469 -27.166 1.00 59.19 96 PRO A N 1
ATOM 780 C CA . PRO A 1 96 ? -1.794 37.738 -26.030 1.00 59.19 96 PRO A CA 1
ATOM 781 C C . PRO A 1 96 ? -1.262 38.717 -24.973 1.00 59.19 96 PRO A C 1
ATOM 783 O O . PRO A 1 96 ? -0.801 39.813 -25.293 1.00 59.19 96 PRO A O 1
ATOM 786 N N . ASN A 1 97 ? -1.345 38.323 -23.700 1.00 55.41 97 ASN A N 1
ATOM 787 C CA . ASN A 1 97 ? -0.880 39.130 -22.572 1.00 55.41 97 ASN A CA 1
ATOM 788 C C . ASN A 1 97 ? 0.610 39.504 -22.728 1.00 55.41 97 ASN A C 1
ATOM 790 O O . ASN A 1 97 ? 1.456 38.638 -22.941 1.00 55.41 97 ASN A O 1
ATOM 794 N N . ILE A 1 98 ? 0.924 40.795 -22.572 1.00 58.03 98 ILE A N 1
ATOM 795 C CA . ILE A 1 98 ? 2.264 41.402 -22.736 1.00 58.03 98 ILE A CA 1
ATOM 796 C C . ILE A 1 98 ? 3.328 40.858 -21.760 1.00 58.03 98 ILE A C 1
ATOM 798 O O . ILE A 1 98 ? 4.523 41.020 -21.984 1.00 58.03 98 ILE A O 1
ATOM 802 N N . THR A 1 99 ? 2.941 40.167 -20.690 1.00 57.78 99 THR A N 1
ATOM 803 C CA . THR A 1 99 ? 3.861 39.702 -19.637 1.00 57.78 99 THR A CA 1
ATOM 804 C C . THR A 1 99 ? 4.755 38.511 -20.011 1.00 57.78 99 THR A C 1
ATOM 806 O O . THR A 1 99 ? 5.535 38.069 -19.174 1.00 57.78 99 THR A O 1
ATOM 809 N N . LEU A 1 100 ? 4.695 38.002 -21.246 1.00 55.28 100 LEU A N 1
ATOM 810 C CA . LEU A 1 100 ? 5.450 36.819 -21.695 1.00 55.28 100 LEU A CA 1
ATOM 811 C C . LEU A 1 100 ? 6.503 37.108 -22.780 1.00 55.28 100 LEU A C 1
ATOM 813 O O . LEU A 1 100 ? 6.951 36.196 -23.460 1.00 55.28 100 LEU A O 1
ATOM 817 N N . GLN A 1 101 ? 6.953 38.354 -22.940 1.00 53.53 101 GLN A N 1
ATOM 818 C CA . GLN A 1 101 ? 8.014 38.701 -23.904 1.00 53.53 101 GLN A CA 1
ATOM 819 C C . GLN A 1 101 ? 9.448 38.352 -23.455 1.00 53.53 101 GLN A C 1
ATOM 821 O O . GLN A 1 101 ? 10.401 38.720 -24.134 1.00 53.53 101 GLN A O 1
ATOM 826 N N . GLY A 1 102 ? 9.607 37.640 -22.336 1.00 55.66 102 GLY A N 1
ATOM 827 C CA . GLY A 1 102 ? 10.910 37.223 -21.800 1.00 55.66 102 GLY A CA 1
ATOM 828 C C . GLY A 1 102 ? 11.100 35.713 -21.648 1.00 55.66 102 GLY A C 1
ATOM 829 O O . GLY A 1 102 ? 12.087 35.307 -21.046 1.00 55.66 102 GLY A O 1
ATOM 830 N N . TYR A 1 103 ? 10.163 34.892 -22.133 1.00 58.56 103 TYR A N 1
ATOM 831 C CA . TYR A 1 103 ? 10.303 33.436 -22.118 1.00 58.56 103 TYR A CA 1
ATOM 832 C C . TYR A 1 103 ? 10.555 32.925 -23.533 1.00 58.56 103 TYR A C 1
ATOM 834 O O . TYR A 1 103 ? 9.723 33.113 -24.421 1.00 58.56 103 TYR A O 1
ATOM 842 N N . ASP A 1 104 ? 11.681 32.242 -23.721 1.00 61.06 104 ASP A N 1
ATOM 843 C CA . ASP A 1 104 ? 11.936 31.473 -24.931 1.00 61.06 104 ASP A CA 1
ATOM 844 C C . ASP A 1 104 ? 10.991 30.266 -24.942 1.00 61.06 104 ASP A C 1
ATOM 846 O O . ASP A 1 104 ? 11.137 29.314 -24.175 1.00 61.06 104 ASP A O 1
ATOM 850 N N . MET A 1 105 ? 9.964 30.326 -25.789 1.00 57.34 105 MET A N 1
ATOM 851 C CA . MET A 1 105 ? 9.097 29.184 -26.058 1.00 57.34 105 MET A CA 1
ATOM 852 C C . MET A 1 105 ? 9.831 28.248 -27.015 1.00 57.34 105 MET A C 1
ATO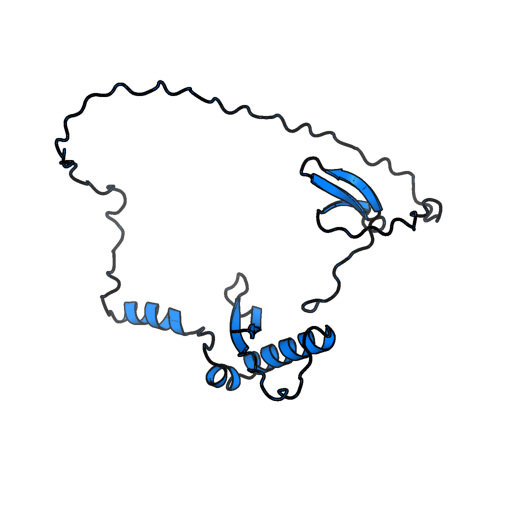M 854 O O . MET A 1 105 ? 9.807 28.455 -28.227 1.00 57.34 105 MET A O 1
ATOM 858 N N . ILE A 1 106 ? 10.503 27.233 -26.474 1.00 61.97 106 ILE A N 1
ATOM 859 C CA . ILE A 1 106 ? 11.088 26.165 -27.287 1.00 61.97 106 ILE A CA 1
ATOM 860 C C . ILE A 1 106 ? 9.936 25.251 -27.743 1.00 61.97 106 ILE A C 1
ATOM 862 O O . ILE A 1 106 ? 9.215 24.730 -26.892 1.00 61.97 106 ILE A O 1
ATOM 866 N N . PRO A 1 107 ? 9.701 25.078 -29.057 1.00 63.59 107 PRO A N 1
ATOM 867 C CA . PRO A 1 107 ? 8.709 24.132 -29.561 1.00 63.59 107 PRO A CA 1
ATOM 868 C C . PRO A 1 107 ? 9.102 22.695 -29.197 1.00 63.59 107 PRO A C 1
ATOM 870 O O . PRO A 1 107 ? 10.252 22.321 -29.411 1.00 63.59 107 PRO A O 1
ATOM 873 N N . ASP A 1 108 ? 8.142 21.878 -28.752 1.00 52.94 108 ASP A N 1
ATOM 874 C CA . ASP A 1 108 ? 8.345 20.453 -28.406 1.00 52.94 108 ASP A CA 1
ATOM 875 C C . ASP A 1 108 ? 8.964 19.604 -29.543 1.00 52.94 108 ASP A C 1
ATOM 877 O O . ASP A 1 108 ? 9.490 18.527 -29.292 1.00 52.94 108 ASP A O 1
ATOM 881 N N . ASP A 1 109 ? 8.908 20.076 -30.794 1.00 58.72 109 ASP A N 1
ATOM 882 C CA . ASP A 1 109 ? 9.426 19.395 -31.996 1.00 58.72 109 ASP A CA 1
ATOM 883 C C . ASP A 1 109 ? 10.894 19.755 -32.331 1.00 58.72 109 ASP A C 1
ATOM 885 O O . ASP A 1 109 ? 11.499 19.214 -33.255 1.00 58.72 109 ASP A O 1
ATOM 889 N N . MET A 1 110 ? 11.512 20.692 -31.604 1.00 56.22 110 MET A N 1
ATOM 890 C CA . MET A 1 110 ? 12.907 21.071 -31.850 1.00 56.22 110 MET A CA 1
ATOM 891 C C . MET A 1 110 ? 13.865 20.103 -31.141 1.00 56.22 110 MET A C 1
ATOM 893 O O . MET A 1 110 ? 14.120 20.228 -29.946 1.00 56.22 110 MET A O 1
ATOM 897 N N . VAL A 1 111 ? 14.454 19.167 -31.892 1.00 56.53 111 VAL A N 1
ATOM 898 C CA . VAL A 1 111 ? 15.536 18.290 -31.407 1.00 56.53 111 VAL A CA 1
ATOM 899 C C . VAL A 1 111 ? 16.856 19.074 -31.362 1.00 56.53 111 VAL A C 1
ATOM 901 O O . VAL A 1 111 ? 17.666 19.036 -32.289 1.00 56.53 111 VAL A O 1
ATOM 904 N N . THR A 1 112 ? 17.062 19.855 -30.302 1.00 61.56 112 THR A N 1
ATOM 905 C CA . THR A 1 112 ? 18.374 20.423 -29.946 1.00 61.56 112 THR A CA 1
ATOM 906 C C . THR A 1 112 ? 19.165 19.445 -29.070 1.00 61.56 112 THR A C 1
ATOM 908 O O . THR A 1 112 ? 18.557 18.641 -28.367 1.00 61.56 112 THR A O 1
ATOM 911 N N . PRO A 1 113 ? 20.511 19.536 -29.017 1.00 57.94 113 PRO A N 1
ATOM 912 C CA . PRO A 1 113 ? 21.322 18.755 -28.072 1.00 57.94 113 PRO A CA 1
ATOM 913 C C . PRO A 1 113 ? 20.884 18.941 -26.610 1.00 57.94 113 PRO A C 1
ATOM 915 O O . PRO A 1 113 ? 21.011 18.023 -25.808 1.00 57.94 113 PRO A O 1
ATOM 918 N N . ASP A 1 114 ? 20.319 20.109 -26.287 1.00 53.78 114 ASP A N 1
ATOM 919 C CA . ASP A 1 114 ? 19.743 20.423 -24.978 1.00 53.78 114 ASP A CA 1
ATOM 920 C C . ASP A 1 114 ? 18.296 19.905 -24.818 1.00 53.78 114 ASP A C 1
ATOM 922 O O . ASP A 1 114 ? 17.880 19.588 -23.708 1.00 53.78 114 ASP A O 1
ATOM 926 N N . GLY A 1 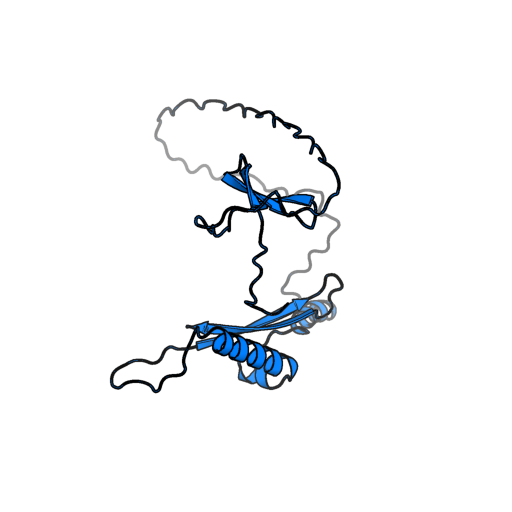115 ? 17.533 19.761 -25.910 1.00 53.59 115 GLY A N 1
ATOM 927 C CA . GLY A 1 115 ? 16.202 19.133 -25.932 1.00 53.59 115 GLY A CA 1
ATOM 928 C C . GLY A 1 115 ? 16.263 17.609 -25.780 1.00 53.59 115 GLY A C 1
ATOM 929 O O . GLY A 1 115 ? 15.442 17.021 -25.073 1.00 53.59 115 GLY A O 1
ATOM 930 N N . ASP A 1 116 ? 17.313 16.986 -26.325 1.00 52.19 116 ASP A N 1
ATOM 931 C CA . ASP A 1 116 ? 17.650 15.584 -26.065 1.00 52.19 116 ASP A CA 1
ATOM 932 C C . ASP A 1 116 ? 17.923 15.338 -24.574 1.00 52.19 116 ASP A C 1
ATOM 934 O O . ASP A 1 116 ? 17.581 14.274 -24.070 1.00 52.19 116 ASP A O 1
ATOM 938 N N . ILE A 1 117 ? 18.451 16.317 -23.825 1.00 53.19 117 ILE A N 1
ATOM 939 C CA . ILE A 1 117 ? 18.636 16.199 -22.367 1.00 53.19 117 ILE A CA 1
ATOM 940 C C . ILE A 1 117 ? 17.285 16.169 -21.640 1.00 53.19 117 ILE A C 1
ATOM 942 O O . ILE A 1 117 ? 17.128 15.396 -20.696 1.00 53.19 117 ILE A O 1
ATOM 946 N N . VAL A 1 118 ? 16.292 16.949 -22.082 1.00 54.97 118 VAL A N 1
ATOM 947 C CA . VAL A 1 118 ? 14.941 16.945 -21.486 1.00 54.97 118 VAL A CA 1
ATOM 948 C C . VAL A 1 118 ? 14.229 15.624 -21.778 1.00 54.97 118 VAL A C 1
ATOM 950 O O . VAL A 1 118 ? 13.601 15.043 -20.892 1.00 54.97 118 VAL A O 1
ATOM 953 N N . HIS A 1 119 ? 14.387 15.104 -22.998 1.00 50.50 119 HIS A N 1
ATOM 954 C CA . HIS A 1 119 ? 13.816 13.821 -23.386 1.00 50.50 119 HIS A CA 1
ATOM 955 C C . HIS A 1 119 ? 14.535 12.655 -22.687 1.00 50.50 119 HIS A C 1
ATOM 957 O O . HIS A 1 119 ? 13.874 11.750 -22.195 1.00 50.50 119 HIS A O 1
ATOM 963 N N . LEU A 1 120 ? 15.863 12.690 -22.527 1.00 50.19 120 LEU A N 1
ATOM 964 C CA . LEU A 1 120 ? 16.616 11.662 -21.798 1.00 50.19 120 LEU A CA 1
ATOM 965 C C . LEU A 1 120 ? 16.322 11.696 -20.289 1.00 50.19 120 LEU A C 1
ATOM 967 O O . LEU A 1 120 ? 16.159 10.637 -19.691 1.00 50.19 120 LEU A O 1
ATOM 971 N N . ALA A 1 121 ? 16.163 12.879 -19.685 1.00 51.94 121 ALA A N 1
ATOM 972 C CA . ALA A 1 121 ? 15.764 13.040 -18.283 1.00 51.94 121 ALA A CA 1
ATOM 973 C C . ALA A 1 121 ? 14.361 12.475 -17.981 1.00 51.94 121 ALA A C 1
ATOM 975 O O . ALA A 1 121 ? 14.108 12.050 -16.857 1.00 51.94 121 ALA A O 1
ATOM 976 N N . LEU A 1 122 ? 13.472 12.390 -18.980 1.00 55.44 122 LEU A N 1
ATOM 977 C CA . LEU A 1 122 ? 12.179 11.702 -18.862 1.00 55.44 122 LEU A CA 1
ATOM 978 C C . LEU A 1 122 ? 12.303 10.163 -18.843 1.00 55.44 122 LEU A C 1
ATOM 980 O O . LEU A 1 122 ? 11.386 9.493 -18.370 1.00 55.44 122 LEU A O 1
ATOM 984 N N . PHE A 1 123 ? 13.417 9.592 -19.324 1.00 53.19 123 PHE A N 1
ATOM 985 C CA . PHE A 1 123 ? 13.626 8.138 -19.438 1.00 53.19 123 PHE A CA 1
ATOM 986 C C . PHE A 1 123 ? 14.568 7.527 -18.382 1.00 53.19 123 PHE A C 1
ATOM 988 O O . PHE A 1 123 ? 14.752 6.311 -18.383 1.00 53.19 123 PHE A O 1
ATOM 995 N N . VAL A 1 124 ? 15.165 8.302 -17.471 1.00 53.31 124 VAL A N 1
ATOM 996 C CA . VAL A 1 124 ? 16.124 7.743 -16.489 1.00 53.31 124 VAL A CA 1
ATOM 997 C C . VAL A 1 124 ? 15.437 6.924 -15.376 1.00 53.31 124 VAL A C 1
ATOM 999 O O . VAL A 1 124 ? 16.055 6.008 -14.839 1.00 53.31 124 VAL A O 1
ATOM 1002 N N . ASP A 1 125 ? 14.137 7.132 -15.130 1.00 57.25 125 ASP A N 1
ATOM 1003 C CA . ASP A 1 125 ? 13.348 6.430 -14.098 1.00 57.25 125 ASP A CA 1
ATOM 1004 C C . ASP A 1 125 ? 12.218 5.560 -14.682 1.00 57.25 125 ASP A C 1
ATOM 1006 O O . ASP A 1 125 ? 11.105 5.513 -14.151 1.00 57.25 125 ASP A O 1
ATOM 1010 N N . THR A 1 126 ? 12.449 4.889 -15.815 1.00 66.75 126 THR A N 1
ATOM 1011 C CA . THR A 1 126 ? 11.384 4.146 -16.510 1.00 66.75 126 THR A CA 1
ATOM 1012 C C . THR A 1 126 ? 10.858 2.992 -15.668 1.00 66.75 126 THR A C 1
ATOM 1014 O O . THR A 1 126 ? 11.465 1.921 -15.574 1.00 66.75 126 THR A O 1
ATOM 1017 N N . GLU A 1 127 ? 9.683 3.199 -15.084 1.00 79.81 127 GLU A N 1
ATOM 1018 C CA . GLU A 1 127 ? 8.873 2.128 -14.531 1.00 79.81 127 GLU A CA 1
ATOM 1019 C C . GLU A 1 127 ? 8.658 1.067 -15.624 1.00 79.81 127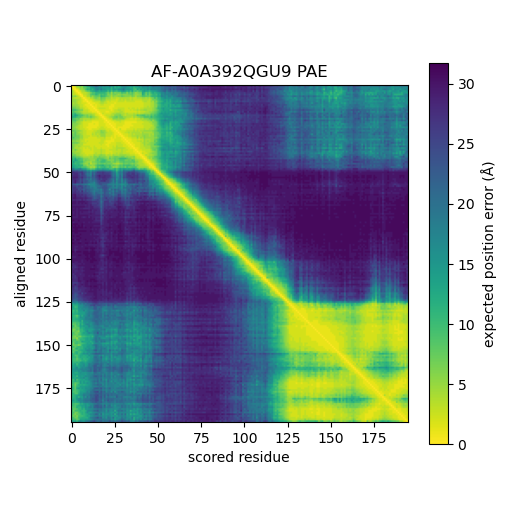 GLU A C 1
ATOM 1021 O O . GLU A 1 127 ? 8.196 1.395 -16.722 1.00 79.81 127 GLU A O 1
ATOM 1026 N N . PRO A 1 128 ? 8.996 -0.207 -15.368 1.00 85.94 128 PRO A N 1
ATOM 1027 C CA . PRO A 1 128 ? 8.826 -1.248 -16.363 1.00 85.94 128 PRO A CA 1
ATOM 1028 C C . PRO A 1 128 ? 7.338 -1.391 -16.676 1.00 85.94 128 PRO A C 1
ATOM 1030 O O . PRO A 1 128 ? 6.501 -1.463 -15.778 1.00 85.94 128 PRO A O 1
ATOM 1033 N N . LEU A 1 129 ? 6.992 -1.470 -17.956 1.00 85.00 129 LEU A N 1
ATOM 1034 C CA . LEU A 1 129 ? 5.600 -1.667 -18.379 1.00 85.00 129 LEU A CA 1
ATOM 1035 C C . LEU A 1 129 ? 5.229 -3.151 -18.385 1.00 85.00 129 LEU A C 1
ATOM 1037 O O . LEU A 1 129 ? 4.048 -3.519 -18.340 1.00 85.00 129 LEU A O 1
ATOM 1041 N N . THR A 1 130 ? 6.253 -4.004 -18.427 1.00 88.25 130 THR A N 1
ATOM 1042 C CA . THR A 1 130 ? 6.120 -5.439 -18.636 1.00 88.25 130 THR A CA 1
ATOM 1043 C C . THR A 1 130 ? 6.848 -6.222 -17.551 1.00 88.25 130 THR A C 1
ATOM 1045 O O . THR A 1 130 ? 7.932 -5.848 -17.108 1.00 88.25 130 THR A O 1
ATOM 1048 N N . TYR A 1 131 ? 6.298 -7.383 -17.179 1.00 91.31 131 TYR A N 1
ATOM 1049 C CA . TYR A 1 131 ? 6.953 -8.300 -16.239 1.00 91.31 131 TYR A CA 1
ATOM 1050 C C . TYR A 1 131 ? 8.378 -8.666 -16.672 1.00 91.31 131 TYR A C 1
ATOM 1052 O O . TYR A 1 131 ? 9.277 -8.724 -15.842 1.00 91.31 131 TYR A O 1
ATOM 1060 N N . VAL A 1 132 ? 8.595 -8.877 -17.972 1.00 91.94 132 VAL A N 1
ATOM 1061 C CA . VAL A 1 132 ? 9.903 -9.269 -18.519 1.00 91.94 132 VAL A CA 1
ATOM 1062 C C . VAL A 1 132 ? 10.969 -8.211 -18.234 1.00 91.94 132 VAL A C 1
ATOM 1064 O O . VAL A 1 132 ? 12.094 -8.561 -17.897 1.00 91.94 132 VAL A O 1
ATOM 1067 N N . GLU A 1 133 ? 10.623 -6.929 -18.310 1.00 90.44 133 GLU A N 1
ATOM 1068 C CA . GLU A 1 133 ? 11.533 -5.824 -17.990 1.00 90.44 133 GLU A CA 1
ATOM 1069 C C . GLU A 1 133 ? 11.748 -5.733 -16.481 1.00 90.44 133 GLU A C 1
ATOM 1071 O O . GLU A 1 133 ? 12.884 -5.771 -16.015 1.00 90.44 133 GLU A O 1
ATOM 1076 N N . ALA A 1 134 ? 10.657 -5.738 -15.709 1.00 90.88 134 ALA A N 1
ATOM 1077 C CA . ALA A 1 134 ? 10.700 -5.663 -14.252 1.00 90.88 134 ALA A CA 1
ATOM 1078 C C . ALA A 1 134 ? 11.509 -6.806 -13.623 1.00 90.88 134 ALA A C 1
ATOM 1080 O O . ALA A 1 134 ? 12.270 -6.596 -12.686 1.00 90.88 134 ALA A O 1
ATOM 1081 N N . SER A 1 135 ? 11.379 -8.023 -14.152 1.00 91.69 135 SER A N 1
ATOM 1082 C CA . SER A 1 135 ? 12.044 -9.221 -13.631 1.00 91.69 135 SER A CA 1
ATOM 1083 C C . SER A 1 135 ? 13.570 -9.186 -13.739 1.00 91.69 135 SER A C 1
ATOM 1085 O O . SER A 1 135 ? 14.233 -9.959 -13.051 1.00 91.69 135 SER A O 1
ATOM 1087 N N . LYS A 1 136 ? 14.138 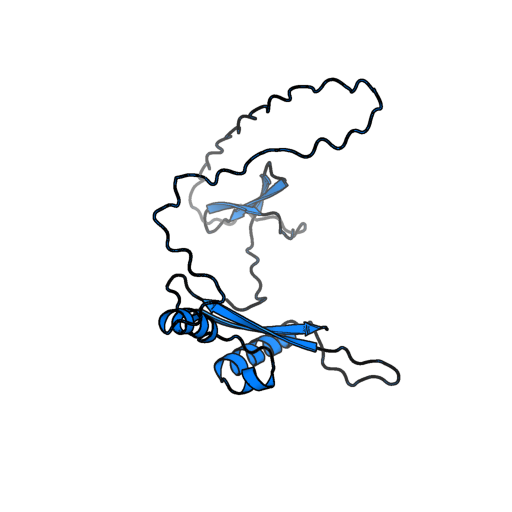-8.295 -14.563 1.00 92.88 136 LYS A N 1
ATOM 1088 C CA . LYS A 1 136 ? 15.593 -8.126 -14.683 1.00 92.88 136 LYS A CA 1
ATOM 1089 C C . LYS A 1 136 ? 16.176 -7.425 -13.456 1.00 92.88 136 LYS A C 1
ATOM 1091 O O . LYS A 1 136 ? 17.295 -7.724 -13.053 1.00 92.88 136 LYS A O 1
ATOM 1096 N N . HIS A 1 137 ? 15.396 -6.563 -12.814 1.00 90.81 137 HIS A N 1
ATOM 1097 C CA . HIS A 1 137 ? 15.807 -5.800 -11.639 1.00 90.81 137 HIS A CA 1
ATOM 1098 C C . HIS A 1 137 ? 15.433 -6.542 -10.351 1.00 90.81 137 HIS A C 1
ATOM 1100 O O . HIS A 1 137 ? 14.347 -7.120 -10.232 1.00 90.81 137 HIS A O 1
ATOM 1106 N N . ASP A 1 138 ? 16.343 -6.582 -9.380 1.00 94.12 138 ASP A N 1
ATOM 1107 C CA . ASP A 1 138 ? 16.115 -7.272 -8.104 1.00 94.12 138 ASP A CA 1
ATOM 1108 C C . ASP A 1 138 ? 15.092 -6.537 -7.232 1.00 94.12 138 ASP A C 1
ATOM 1110 O O . ASP A 1 138 ? 14.273 -7.163 -6.558 1.00 94.12 138 ASP A O 1
ATOM 1114 N N . GLU A 1 139 ? 15.066 -5.212 -7.310 1.00 92.88 139 GLU A N 1
ATOM 1115 C CA . GLU A 1 139 ? 14.188 -4.343 -6.536 1.00 92.88 139 GLU A CA 1
ATOM 1116 C C . GLU A 1 139 ? 12.719 -4.560 -6.911 1.00 92.88 139 GLU A C 1
ATOM 1118 O O . GLU A 1 139 ? 11.852 -4.724 -6.047 1.00 92.88 139 GLU A O 1
ATOM 1123 N N . TRP A 1 140 ? 12.438 -4.661 -8.213 1.00 94.56 140 TRP A N 1
ATOM 1124 C CA . TRP A 1 140 ? 11.109 -4.995 -8.716 1.00 94.56 140 TRP A CA 1
ATOM 1125 C C . TRP A 1 140 ? 10.714 -6.435 -8.380 1.00 94.56 140 TRP A C 1
ATOM 1127 O O . TRP A 1 140 ? 9.564 -6.680 -8.009 1.00 94.56 140 TRP A O 1
ATOM 1137 N N . ARG A 1 141 ? 11.650 -7.394 -8.442 1.00 94.75 141 ARG A N 1
ATOM 1138 C CA . ARG A 1 141 ? 11.404 -8.780 -8.003 1.00 94.75 141 ARG A CA 1
ATOM 1139 C C . ARG A 1 141 ? 11.039 -8.849 -6.528 1.00 94.75 141 ARG A C 1
ATOM 1141 O O . ARG A 1 141 ? 10.102 -9.562 -6.169 1.00 94.75 141 ARG A O 1
ATOM 1148 N N . GLN A 1 142 ? 11.733 -8.091 -5.686 1.00 94.94 142 GLN A N 1
ATOM 1149 C CA . GLN A 1 142 ? 11.436 -8.016 -4.265 1.00 94.94 142 GLN A CA 1
ATOM 1150 C C . GLN A 1 142 ? 10.059 -7.391 -4.018 1.00 94.94 142 GLN A C 1
ATOM 1152 O O . GLN A 1 142 ? 9.262 -7.955 -3.270 1.00 94.94 142 GLN A O 1
ATOM 1157 N N . ALA A 1 143 ? 9.728 -6.298 -4.710 1.00 94.81 143 ALA A N 1
ATOM 1158 C CA . ALA A 1 143 ? 8.408 -5.679 -4.622 1.00 94.81 143 ALA A CA 1
ATOM 1159 C C . ALA A 1 143 ? 7.276 -6.629 -5.066 1.00 94.81 143 ALA A C 1
ATOM 1161 O O . ALA A 1 143 ? 6.217 -6.657 -4.440 1.00 94.81 143 ALA A O 1
ATOM 1162 N N . MET A 1 144 ? 7.495 -7.437 -6.112 1.00 95.56 144 MET A N 1
ATOM 1163 C CA . MET A 1 144 ? 6.536 -8.458 -6.558 1.00 95.56 144 MET A CA 1
ATOM 1164 C C . MET A 1 144 ? 6.355 -9.571 -5.521 1.00 95.56 144 MET A C 1
ATOM 1166 O O . MET A 1 144 ? 5.223 -9.952 -5.230 1.00 95.56 144 MET A O 1
ATOM 1170 N N . LYS A 1 145 ? 7.447 -10.069 -4.928 1.00 94.88 145 LYS A N 1
ATOM 1171 C CA . LYS A 1 145 ? 7.391 -11.078 -3.857 1.00 94.88 145 LYS A CA 1
ATOM 1172 C C . LYS A 1 145 ? 6.645 -10.561 -2.629 1.00 94.88 145 LYS A C 1
ATOM 1174 O O . LYS A 1 145 ? 5.812 -11.278 -2.086 1.00 94.88 145 LYS A O 1
ATOM 1179 N N . GLU A 1 146 ? 6.915 -9.322 -2.212 1.00 93.75 146 GLU A N 1
ATOM 1180 C CA . GLU A 1 146 ? 6.190 -8.674 -1.112 1.00 93.75 146 GLU A CA 1
ATOM 1181 C C . GLU A 1 146 ? 4.688 -8.585 -1.395 1.00 93.75 146 GLU A C 1
ATOM 1183 O O . GLU A 1 146 ? 3.882 -8.809 -0.492 1.00 93.75 146 GLU A O 1
ATOM 1188 N N . GLU A 1 147 ? 4.307 -8.278 -2.638 1.00 94.25 147 GLU A N 1
ATOM 1189 C CA . GLU A 1 147 ? 2.902 -8.207 -3.029 1.00 94.25 147 GLU A CA 1
ATOM 1190 C C . GLU A 1 147 ? 2.220 -9.576 -2.940 1.00 94.25 147 GLU A C 1
ATOM 1192 O O . GLU A 1 147 ? 1.183 -9.677 -2.285 1.00 94.25 147 GLU A O 1
ATOM 1197 N N . ILE A 1 148 ? 2.815 -10.628 -3.517 1.00 93.62 148 ILE A N 1
ATOM 1198 C CA . ILE A 1 148 ? 2.273 -11.997 -3.443 1.00 93.62 148 ILE A CA 1
ATOM 1199 C C . ILE A 1 148 ? 2.150 -12.459 -1.989 1.00 93.62 148 ILE A C 1
ATOM 1201 O O . ILE A 1 148 ? 1.071 -12.868 -1.571 1.00 93.62 148 ILE A O 1
ATOM 1205 N N . ALA A 1 149 ? 3.204 -12.288 -1.186 1.00 92.75 149 ALA A N 1
ATOM 1206 C CA . ALA A 1 149 ? 3.180 -12.661 0.227 1.00 92.75 149 ALA A CA 1
ATOM 1207 C C . ALA A 1 149 ? 2.089 -11.910 1.010 1.00 92.75 149 ALA A C 1
ATOM 1209 O O . ALA A 1 149 ? 1.509 -12.447 1.952 1.00 92.75 149 ALA A O 1
ATOM 1210 N N . SER A 1 150 ? 1.787 -10.660 0.634 1.00 90.69 150 SER A N 1
ATOM 1211 C CA . SER A 1 150 ? 0.691 -9.907 1.253 1.00 90.69 150 SER A CA 1
ATOM 1212 C C . SER A 1 150 ? -0.687 -10.455 0.874 1.00 90.69 150 SER A C 1
ATOM 1214 O O . SER A 1 150 ? -1.579 -10.471 1.717 1.00 90.69 150 SER A O 1
ATOM 1216 N N . ILE A 1 151 ? -0.861 -10.933 -0.360 1.00 91.56 151 ILE A N 1
ATOM 1217 C CA . ILE A 1 151 ? -2.112 -11.544 -0.828 1.00 91.56 151 ILE A CA 1
ATOM 1218 C C . ILE A 1 151 ? -2.357 -12.870 -0.101 1.00 91.56 151 ILE A C 1
ATOM 1220 O O . ILE A 1 151 ? -3.459 -13.088 0.402 1.00 91.56 151 ILE A O 1
ATOM 1224 N N . GLU A 1 152 ? -1.317 -13.696 0.022 1.00 91.44 152 GLU A N 1
ATOM 1225 C CA . GLU A 1 152 ? -1.358 -14.971 0.746 1.00 91.44 152 GLU A CA 1
ATOM 1226 C C . GLU A 1 152 ? -1.654 -14.757 2.236 1.00 91.44 152 GLU A C 1
ATOM 1228 O O . GLU A 1 152 ? -2.564 -15.373 2.781 1.00 91.44 152 GLU A O 1
ATOM 1233 N N . LYS A 1 153 ? -0.957 -13.815 2.893 1.00 90.75 153 LYS A N 1
ATOM 1234 C CA . LYS A 1 153 ? -1.182 -13.487 4.315 1.00 90.75 153 LYS A CA 1
ATOM 1235 C C . LYS A 1 153 ? -2.635 -13.090 4.592 1.00 90.75 153 LYS A C 1
ATOM 1237 O O . LYS A 1 153 ? -3.188 -13.451 5.630 1.00 90.75 153 LYS A O 1
ATOM 1242 N N . ASN A 1 154 ? -3.243 -12.334 3.683 1.00 90.75 154 ASN A N 1
ATOM 1243 C CA . ASN A 1 154 ? -4.602 -11.829 3.855 1.00 90.75 154 ASN A CA 1
ATOM 1244 C C . ASN A 1 154 ? -5.680 -12.801 3.370 1.00 90.75 154 ASN A C 1
ATOM 1246 O O . ASN A 1 154 ? -6.854 -12.447 3.443 1.00 90.75 154 ASN A O 1
ATOM 1250 N N . HIS A 1 155 ? -5.303 -13.981 2.860 1.00 89.62 155 HIS A N 1
ATOM 1251 C CA . HIS A 1 155 ? -6.231 -14.993 2.342 1.00 89.62 155 HIS A CA 1
ATOM 1252 C C . HIS A 1 155 ? -7.262 -14.390 1.367 1.00 89.62 155 HIS A C 1
ATOM 1254 O O . HIS A 1 155 ? -8.439 -14.735 1.378 1.00 89.62 155 HIS A O 1
ATOM 1260 N N . THR A 1 156 ? -6.838 -13.398 0.570 1.00 86.44 156 THR A N 1
ATOM 1261 C CA . THR A 1 156 ? -7.746 -12.656 -0.324 1.00 86.44 156 THR A CA 1
ATOM 1262 C C . THR A 1 156 ? -7.920 -13.367 -1.664 1.00 86.44 156 THR A C 1
ATOM 1264 O O . THR A 1 156 ? -8.969 -13.247 -2.291 1.00 86.44 156 THR A O 1
ATOM 1267 N N . TRP A 1 157 ? -6.893 -14.093 -2.113 1.00 86.81 157 TRP A N 1
ATOM 1268 C CA . TRP A 1 157 ? -6.907 -14.852 -3.359 1.00 86.81 157 TRP A CA 1
ATOM 1269 C C . TRP A 1 157 ? -6.209 -16.191 -3.161 1.00 86.81 157 TRP A C 1
ATOM 1271 O O . TRP A 1 157 ? -5.059 -16.218 -2.726 1.00 86.81 157 TRP A O 1
ATOM 1281 N N . ASP A 1 158 ? -6.879 -17.265 -3.570 1.00 85.00 158 ASP A N 1
ATOM 1282 C CA . ASP A 1 158 ? -6.315 -18.611 -3.588 1.00 85.00 158 ASP A CA 1
ATOM 1283 C C . ASP A 1 158 ? -5.976 -19.026 -5.019 1.00 85.00 158 ASP A C 1
ATOM 1285 O O . ASP A 1 158 ? -6.757 -18.833 -5.958 1.00 85.00 158 ASP A O 1
ATOM 1289 N N . LEU A 1 159 ? -4.802 -19.631 -5.195 1.00 87.31 159 LEU A N 1
ATOM 1290 C CA . LEU A 1 159 ? -4.410 -20.213 -6.471 1.00 87.31 159 LEU A CA 1
ATOM 1291 C C . LEU A 1 159 ? -5.122 -21.560 -6.653 1.00 87.31 159 LEU A C 1
ATOM 1293 O O . LEU A 1 159 ? -4.769 -22.553 -6.021 1.00 87.31 159 LEU A O 1
ATOM 1297 N N . VAL A 1 160 ? -6.116 -21.598 -7.542 1.00 89.50 160 VAL A N 1
ATOM 1298 C CA . VAL A 1 160 ? -6.906 -22.802 -7.841 1.00 89.50 160 VAL A CA 1
ATOM 1299 C C . VAL A 1 160 ? -6.610 -23.287 -9.261 1.00 89.50 160 VAL A C 1
ATOM 1301 O O . VAL A 1 160 ? -6.414 -22.490 -10.179 1.00 89.50 160 VAL A O 1
ATOM 1304 N N . GLN A 1 161 ? -6.586 -24.608 -9.451 1.00 89.75 161 GLN A N 1
ATOM 1305 C CA . GLN A 1 161 ? -6.508 -25.214 -10.783 1.00 89.75 161 GLN A CA 1
ATOM 1306 C C . GLN A 1 161 ? -7.714 -24.797 -11.625 1.00 89.75 161 GLN A C 1
ATOM 1308 O O . GLN A 1 161 ? -8.833 -24.787 -11.118 1.00 89.75 161 GLN A O 1
ATOM 1313 N N . LEU A 1 162 ? -7.501 -24.480 -12.906 1.00 91.75 162 LEU A N 1
ATOM 1314 C CA . LEU A 1 162 ? -8.576 -24.028 -13.792 1.00 91.75 162 LEU A CA 1
ATOM 1315 C C . LEU A 1 162 ? -9.675 -25.105 -13.883 1.00 91.75 162 LEU A C 1
ATOM 1317 O O . LEU A 1 162 ? -9.423 -26.170 -14.453 1.00 91.75 162 LEU A O 1
ATOM 1321 N N . PRO A 1 163 ? -10.890 -24.859 -13.355 1.00 91.94 163 PRO A N 1
ATOM 1322 C CA . PRO A 1 163 ? -11.959 -25.843 -13.435 1.00 91.94 163 PRO A CA 1
ATOM 1323 C C . PRO A 1 163 ? -12.443 -26.010 -14.879 1.00 91.94 163 PRO A C 1
ATOM 1325 O O . PRO A 1 163 ? -12.446 -25.064 -15.676 1.00 91.94 163 PRO A O 1
ATOM 1328 N N . THR A 1 164 ? -12.890 -27.222 -15.210 1.00 91.75 164 THR A N 1
ATOM 1329 C CA . THR A 1 164 ? -13.376 -27.572 -16.548 1.00 91.75 164 THR A CA 1
ATOM 1330 C C . THR A 1 164 ? -14.477 -26.602 -16.998 1.00 91.75 164 THR A C 1
ATOM 1332 O O . THR A 1 164 ? -15.393 -26.284 -16.240 1.00 91.75 164 THR A O 1
ATOM 1335 N N . HIS A 1 165 ? -14.390 -26.126 -18.244 1.00 92.94 165 HIS A N 1
ATOM 1336 C CA . HIS A 1 165 ? -15.333 -25.184 -18.871 1.00 92.94 165 HIS A CA 1
ATOM 1337 C C . HIS A 1 165 ? -15.386 -23.761 -18.285 1.00 92.94 165 HIS A C 1
ATOM 1339 O O . HIS A 1 165 ? -16.323 -23.015 -18.579 1.00 92.94 165 HIS A O 1
ATOM 1345 N N . LYS A 1 166 ? -14.395 -23.333 -17.496 1.00 91.00 166 LYS A N 1
ATOM 1346 C CA . LYS A 1 166 ? -14.271 -21.929 -17.072 1.00 91.00 166 LYS A CA 1
ATOM 1347 C C . LYS A 1 166 ? -13.133 -21.225 -17.803 1.00 91.00 166 LYS A C 1
ATOM 1349 O O . LYS A 1 166 ? -12.181 -21.848 -18.263 1.00 91.00 166 LYS A O 1
ATOM 1354 N N . LYS A 1 167 ? -13.255 -19.901 -17.922 1.00 89.88 167 LYS A N 1
ATOM 1355 C CA . LYS A 1 167 ? -12.182 -19.040 -18.425 1.00 89.88 167 LYS A CA 1
ATOM 1356 C C . LYS A 1 167 ? -11.327 -18.580 -17.241 1.00 89.88 167 LYS A C 1
ATOM 1358 O O . LYS A 1 167 ? -11.910 -18.168 -16.237 1.00 89.88 167 LYS A O 1
ATOM 1363 N N . PRO A 1 168 ? -9.991 -18.644 -17.336 1.00 89.50 168 PRO A N 1
ATOM 1364 C CA . PRO A 1 168 ? -9.123 -18.093 -16.305 1.00 89.50 168 PRO A CA 1
ATOM 1365 C C . PRO A 1 168 ? -9.243 -16.566 -16.269 1.00 89.50 168 PRO A C 1
ATOM 1367 O O . PRO A 1 168 ? -9.473 -15.929 -17.300 1.00 89.50 168 PRO A O 1
ATOM 1370 N N . PHE A 1 169 ? -9.048 -15.980 -15.088 1.00 88.38 169 PHE A N 1
ATOM 1371 C CA . PHE A 1 169 ? -8.896 -14.535 -14.959 1.00 88.38 169 PHE A CA 1
ATOM 1372 C C . PHE A 1 169 ? -7.525 -14.113 -15.479 1.00 88.38 169 PHE A C 1
ATOM 1374 O O . PHE A 1 169 ? -6.502 -14.703 -15.126 1.00 88.38 169 PHE A O 1
ATOM 1381 N N . ALA A 1 170 ? -7.503 -13.083 -16.319 1.00 91.00 170 ALA A N 1
ATOM 1382 C CA . ALA A 1 170 ? -6.259 -12.459 -16.725 1.00 91.00 170 ALA A CA 1
ATOM 1383 C C . ALA A 1 170 ? -5.769 -11.540 -15.599 1.00 91.00 170 ALA A C 1
ATOM 1385 O O . ALA A 1 170 ? -6.556 -10.819 -14.990 1.00 91.00 170 ALA A O 1
ATOM 1386 N N . VAL A 1 171 ? -4.464 -11.551 -15.336 1.00 92.12 171 VAL A N 1
ATOM 1387 C CA . VAL A 1 171 ? -3.823 -10.654 -14.368 1.00 92.12 171 VAL A CA 1
ATOM 1388 C C . VAL A 1 171 ? -2.718 -9.852 -15.044 1.00 92.12 171 VAL A C 1
ATOM 1390 O O . VAL A 1 171 ? -2.098 -10.303 -16.009 1.00 92.12 171 VAL A O 1
ATOM 1393 N N . LYS A 1 172 ? -2.473 -8.644 -14.543 1.00 93.56 172 LYS A N 1
ATOM 1394 C CA . LYS A 1 172 ? -1.419 -7.741 -14.996 1.00 93.56 172 LYS A CA 1
ATOM 1395 C C . LYS A 1 172 ? -0.688 -7.155 -13.792 1.00 93.56 172 LYS A C 1
ATOM 1397 O O . LYS A 1 172 ? -1.300 -6.808 -12.783 1.00 93.56 172 LYS A O 1
ATOM 1402 N N . TRP A 1 173 ? 0.625 -7.009 -13.932 1.00 94.81 173 TRP A N 1
ATOM 1403 C CA . TRP A 1 173 ? 1.441 -6.256 -12.991 1.00 94.81 173 TRP A CA 1
ATOM 1404 C C . TRP A 1 173 ? 1.411 -4.759 -13.310 1.00 94.81 173 TRP A C 1
ATOM 1406 O O . TRP A 1 173 ? 1.531 -4.356 -14.467 1.00 94.81 173 TRP A O 1
ATOM 1416 N N . ILE A 1 174 ? 1.257 -3.947 -12.269 1.00 93.25 174 ILE A N 1
ATOM 1417 C CA . ILE A 1 174 ? 1.416 -2.494 -12.300 1.00 93.25 174 ILE A CA 1
ATOM 1418 C C . ILE A 1 174 ? 2.614 -2.151 -11.427 1.00 93.25 174 ILE A C 1
ATOM 1420 O O . ILE A 1 174 ? 2.645 -2.505 -10.244 1.00 93.25 174 ILE A O 1
ATOM 1424 N N . TYR A 1 175 ? 3.573 -1.449 -12.008 1.00 92.94 175 TYR A N 1
ATOM 1425 C CA . TYR A 1 175 ? 4.784 -0.998 -11.343 1.00 92.94 175 TYR A CA 1
ATOM 1426 C C . TYR A 1 175 ? 4.679 0.506 -11.103 1.00 92.94 175 TYR A C 1
ATOM 1428 O O . TYR A 1 175 ? 4.054 1.211 -11.882 1.00 92.94 175 TYR A O 1
ATOM 1436 N N . MET A 1 176 ? 5.185 0.958 -9.961 1.00 89.88 176 MET A N 1
ATOM 1437 C CA . MET A 1 176 ? 5.233 2.360 -9.562 1.00 89.88 176 MET A CA 1
ATOM 1438 C C . MET A 1 176 ? 6.492 2.596 -8.742 1.00 89.88 176 MET A C 1
ATOM 1440 O O . MET A 1 176 ? 6.756 1.864 -7.783 1.00 89.88 176 MET A O 1
ATOM 1444 N N . LEU A 1 177 ? 7.232 3.640 -9.066 1.00 91.00 177 LEU A N 1
ATOM 1445 C CA . LEU A 1 177 ? 8.409 4.074 -8.350 1.00 91.00 177 LEU A CA 1
ATOM 1446 C C . LEU A 1 177 ? 8.004 5.248 -7.456 1.00 91.00 177 LEU A C 1
ATOM 1448 O O . LEU A 1 177 ? 7.362 6.213 -7.871 1.00 91.00 177 LEU A O 1
ATOM 1452 N N . LYS A 1 178 ? 8.235 5.104 -6.152 1.00 88.44 178 LYS A N 1
ATOM 1453 C CA . LYS A 1 178 ? 7.911 6.140 -5.171 1.00 88.44 178 LYS A CA 1
ATOM 1454 C C . LYS A 1 178 ? 9.168 6.915 -4.858 1.00 88.44 178 LYS A C 1
ATOM 1456 O O . LYS A 1 178 ? 10.154 6.298 -4.478 1.00 88.44 178 LYS A O 1
ATOM 1461 N N . HIS A 1 179 ? 9.077 8.235 -4.958 1.00 88.81 179 HIS A N 1
ATOM 1462 C CA . HIS A 1 179 ? 10.153 9.167 -4.653 1.00 88.81 179 HIS A CA 1
ATOM 1463 C C . HIS A 1 179 ? 9.932 9.842 -3.299 1.00 88.81 179 HIS A C 1
ATOM 1465 O O . HIS A 1 179 ? 8.792 10.013 -2.852 1.00 88.81 179 HIS A O 1
ATOM 1471 N N . LEU A 1 180 ? 11.030 10.194 -2.643 1.00 89.81 180 LEU A N 1
ATOM 1472 C CA . LEU A 1 180 ? 11.064 11.092 -1.497 1.00 89.81 180 LEU A CA 1
ATOM 1473 C C . LEU A 1 180 ? 11.029 12.559 -1.981 1.00 89.81 180 LEU A C 1
ATOM 1475 O O . LEU A 1 180 ? 11.223 12.819 -3.170 1.00 89.81 180 LEU A O 1
ATOM 1479 N N . PRO A 1 181 ? 10.776 13.540 -1.092 1.00 88.44 181 PRO A N 1
ATOM 1480 C CA . PRO A 1 181 ? 10.772 14.962 -1.462 1.00 88.44 181 PRO A CA 1
ATOM 1481 C C . PRO A 1 181 ? 12.113 15.476 -2.005 1.00 88.44 181 PRO A C 1
ATOM 1483 O O . PRO A 1 181 ? 12.145 16.497 -2.680 1.00 88.44 181 PRO A O 1
ATOM 1486 N N . ASP A 1 182 ? 13.206 14.777 -1.703 1.00 86.88 182 ASP A N 1
ATOM 1487 C CA . ASP A 1 182 ? 14.555 15.048 -2.207 1.00 86.88 182 ASP A CA 1
ATOM 1488 C C . ASP A 1 182 ? 14.801 14.482 -3.621 1.00 86.88 182 ASP A C 1
ATOM 1490 O O . ASP A 1 182 ? 15.886 14.654 -4.169 1.00 86.88 182 ASP A O 1
ATOM 1494 N N . GLY A 1 183 ? 13.807 13.807 -4.211 1.00 80.50 183 GLY A N 1
ATOM 1495 C CA . GLY A 1 183 ? 13.899 13.168 -5.522 1.00 80.50 183 GLY A CA 1
ATOM 1496 C C . GLY A 1 183 ? 14.533 11.776 -5.504 1.00 80.50 183 GLY A C 1
ATOM 1497 O O . GLY A 1 183 ? 14.571 11.119 -6.538 1.00 80.50 183 GLY A O 1
ATOM 1498 N N . THR A 1 184 ? 14.992 11.274 -4.355 1.00 87.00 184 THR A N 1
ATOM 1499 C CA . THR A 1 184 ? 15.553 9.920 -4.264 1.00 87.00 184 THR A CA 1
ATOM 1500 C C . THR A 1 184 ? 14.460 8.851 -4.256 1.00 87.00 184 THR A C 1
ATOM 1502 O O . THR A 1 184 ? 13.302 9.102 -3.906 1.00 87.00 184 THR A O 1
ATOM 1505 N N . ILE A 1 185 ? 14.812 7.621 -4.637 1.00 88.25 185 ILE A N 1
ATOM 1506 C CA . ILE A 1 185 ? 13.871 6.498 -4.679 1.00 88.25 185 ILE A CA 1
ATOM 1507 C C . ILE A 1 185 ? 13.515 6.066 -3.251 1.00 88.25 185 ILE A C 1
ATOM 1509 O O . ILE A 1 185 ? 14.301 5.427 -2.556 1.00 88.25 185 ILE A O 1
ATOM 1513 N N . ALA A 1 186 ? 12.286 6.354 -2.829 1.00 89.62 186 ALA A N 1
ATOM 1514 C CA . ALA A 1 186 ? 11.725 5.912 -1.557 1.00 89.62 186 ALA A CA 1
ATOM 1515 C C . ALA A 1 186 ? 11.421 4.409 -1.554 1.00 89.62 186 ALA A C 1
ATOM 1517 O O . ALA A 1 186 ? 11.704 3.708 -0.582 1.00 89.62 186 ALA A O 1
ATOM 1518 N N . LYS A 1 187 ? 10.742 3.919 -2.603 1.00 91.12 187 LYS A N 1
ATOM 1519 C CA . LYS A 1 187 ? 10.294 2.521 -2.680 1.00 91.12 187 LYS A CA 1
ATOM 1520 C C . LYS A 1 187 ? 9.867 2.104 -4.089 1.00 91.12 187 LYS A C 1
ATOM 1522 O O . LYS A 1 187 ? 9.060 2.773 -4.729 1.00 91.12 187 LYS A O 1
ATOM 1527 N N . TYR A 1 188 ? 10.267 0.897 -4.475 1.00 92.56 188 TYR A N 1
ATOM 1528 C CA . TYR A 1 188 ? 9.685 0.150 -5.587 1.00 92.56 188 TYR A CA 1
ATOM 1529 C C . TYR A 1 188 ? 8.354 -0.485 -5.173 1.00 92.56 188 TYR A C 1
ATOM 1531 O O . TYR A 1 188 ? 8.267 -1.204 -4.173 1.00 92.56 188 TYR A O 1
ATOM 1539 N N . LYS A 1 189 ? 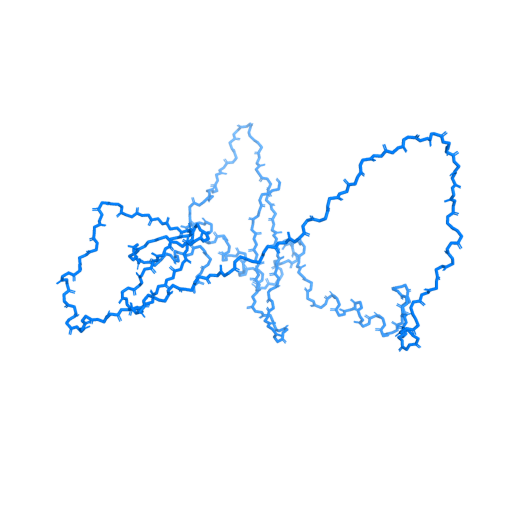7.287 -0.208 -5.923 1.00 92.25 189 LYS A N 1
ATOM 1540 C CA . LYS A 1 189 ? 5.935 -0.687 -5.625 1.00 92.25 189 LYS A CA 1
ATOM 1541 C C . LYS A 1 189 ? 5.371 -1.463 -6.809 1.00 92.25 189 LYS A C 1
ATOM 1543 O O . LYS A 1 189 ? 5.065 -0.882 -7.839 1.00 92.25 189 LYS A O 1
ATOM 1548 N N . ALA A 1 190 ? 5.148 -2.759 -6.620 1.00 95.19 190 ALA A N 1
ATOM 1549 C CA . ALA A 1 190 ? 4.419 -3.599 -7.563 1.00 95.19 190 ALA A CA 1
ATOM 1550 C C . ALA A 1 190 ? 2.993 -3.870 -7.052 1.00 95.19 190 ALA A C 1
ATOM 1552 O O . ALA A 1 190 ? 2.750 -3.909 -5.843 1.00 95.19 190 ALA A O 1
ATOM 1553 N N . ARG A 1 191 ? 2.037 -4.029 -7.967 1.00 93.31 191 ARG A N 1
ATOM 1554 C CA . ARG A 1 191 ? 0.661 -4.460 -7.688 1.00 93.31 191 ARG A CA 1
ATOM 1555 C C . ARG A 1 191 ? 0.215 -5.476 -8.725 1.00 93.31 191 ARG A C 1
ATOM 1557 O O . ARG A 1 191 ? 0.425 -5.250 -9.913 1.00 93.31 191 ARG A O 1
ATOM 1564 N N . LEU A 1 192 ? -0.439 -6.541 -8.277 1.00 93.81 192 LEU A N 1
ATOM 1565 C CA . LEU A 1 192 ? -1.102 -7.497 -9.157 1.00 93.81 192 LEU A CA 1
ATOM 1566 C C . LEU A 1 192 ? -2.585 -7.131 -9.257 1.00 93.81 192 LEU A C 1
ATOM 1568 O O . LEU A 1 192 ? -3.252 -6.979 -8.235 1.00 93.81 192 LEU A O 1
ATOM 1572 N N . VAL A 1 193 ? -3.092 -6.942 -10.475 1.00 91.88 193 VAL A N 1
ATOM 1573 C CA . VAL A 1 193 ? -4.476 -6.512 -10.725 1.00 91.88 193 VAL A CA 1
ATOM 1574 C C . VAL A 1 193 ? -5.107 -7.403 -11.791 1.00 91.88 193 VAL A C 1
ATOM 1576 O O . VAL A 1 193 ? -4.425 -7.834 -12.719 1.00 91.88 193 VAL A O 1
ATOM 1579 N N . ALA A 1 194 ? -6.402 -7.688 -11.663 1.00 91.31 194 ALA A N 1
ATOM 1580 C CA . ALA A 1 194 ? -7.166 -8.374 -12.702 1.00 91.31 194 ALA A CA 1
ATOM 1581 C C . ALA A 1 194 ? -7.319 -7.491 -13.957 1.00 91.31 194 ALA A C 1
ATOM 1583 O O . ALA A 1 194 ? -7.358 -6.263 -13.855 1.00 91.31 194 ALA A O 1
ATOM 1584 N N . LYS A 1 195 ? -7.389 -8.118 -15.132 1.00 84.69 195 LYS A N 1
ATOM 1585 C CA . LYS A 1 195 ? -7.557 -7.467 -16.436 1.00 84.69 195 LYS A CA 1
ATOM 1586 C C . LYS A 1 195 ? -8.906 -7.809 -17.057 1.00 84.69 195 LYS A C 1
ATOM 1588 O O . LYS A 1 195 ? -9.322 -8.982 -16.931 1.00 84.69 195 LYS A O 1
#

Foldseek 3Di:
DAPPDDPDDDWDFPAADPVGWTWTADPVVRDTDTHNDDDDPPVDDDDPPPDPPDDPDDDDDDPPPDDDDDDDDDDDDDDDDDDDDDPPDDPDDDDPDPPPPPDDPDDLPDPDPVNVVVVVVVVPPDFDQAPVVLVVDVQSVVQVVSQVVVCVVVVVDDDDDDDPPDDDWDKDKDWDFDADPVRHTPGTHIHIDTD

Mean predicted aligned error: 19.83 Å

Sequence 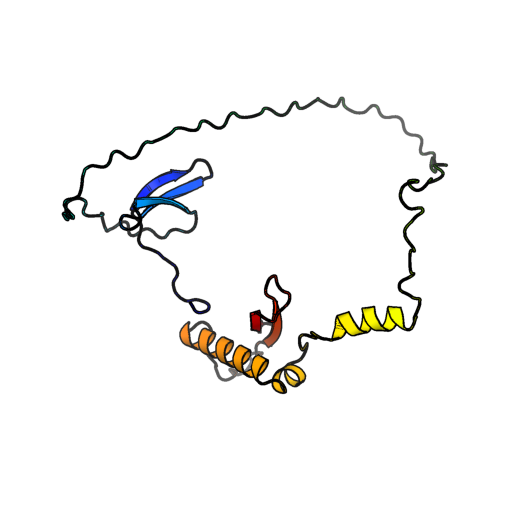(195 aa):
RKKLDDKSEAMILVGYHTAGAYKLYNPITKKITASRDVTFEEDKSWDWNNNDSQGKQYVPFELLDEEVTEQDIVPTPPPQQNDQVTLRRSERISIPNITLQGYDMIPDDMVTPDGDIVHLALFVDTEPLTYVEASKHDEWRQAMKEEIASIEKNHTWDLVQLPTHKKPFAVKWIYMLKHLPDGTIAKYKARLVAK